Protein AF-C2KHV4-F1 (afdb_monomer_lite)

InterPro domains:
  IPR000600 ROK family [PF00480] (50-197)
  IPR043129 ATPase, nucleotide binding domain [SSF53067] (50-197)
  IPR051804 Carbohydrate Metabolism Regulated Kinase/Isomerase [PTHR42742] (58-195)

Foldseek 3Di:
DVVLVVQLVVQLVVLCVVDDDPCNVPCSNVVSVVVSVVCCVPPVLVVVVVVCVPPQDADVHHDPLFFDFDDQDPPQPAQFDDPPQTRGTNCRCQPQVNLCVRVVHGLVPDDLPDCSLLNNLLSLLRSVLVCCVVVVDLADEDADDNVVPPSNLVSNLVNNCVVCVPVDDHPDSPRHYYYDPVHPCPVVVVVVVVVVVVD

Radius of gyration: 21.13 Å; chains: 1; bounding box: 44×47×57 Å

Structure (mmCIF, N/CA/C/O backbone):
data_AF-C2KHV4-F1
#
_entry.id   AF-C2KHV4-F1
#
loop_
_atom_site.group_PDB
_atom_site.id
_atom_site.type_symbol
_atom_site.label_atom_id
_atom_site.label_alt_id
_atom_site.label_comp_id
_atom_site.label_asym_id
_atom_site.label_entity_id
_atom_site.label_seq_id
_atom_site.pdbx_PDB_ins_code
_atom_site.Cartn_x
_atom_site.Cartn_y
_atom_site.Cartn_z
_atom_site.occupancy
_atom_site.B_iso_or_equiv
_atom_site.auth_seq_id
_atom_site.auth_comp_id
_atom_site.auth_asym_id
_atom_site.auth_atom_id
_atom_site.pdbx_PDB_model_num
ATOM 1 N N . MET A 1 1 ? 18.459 -3.919 -12.093 1.00 58.72 1 MET A N 1
ATOM 2 C CA . MET A 1 1 ? 18.897 -2.548 -12.447 1.00 58.72 1 MET A CA 1
ATOM 3 C C . MET A 1 1 ? 19.901 -2.490 -13.599 1.00 58.72 1 MET A C 1
ATOM 5 O O . MET A 1 1 ? 19.608 -1.788 -14.554 1.00 58.72 1 MET A O 1
ATOM 9 N N . ILE A 1 2 ? 21.020 -3.234 -13.582 1.00 74.06 2 ILE A N 1
ATOM 10 C CA . ILE A 1 2 ? 22.051 -3.154 -14.649 1.00 74.06 2 ILE A CA 1
ATOM 11 C C . ILE A 1 2 ? 21.480 -3.426 -16.056 1.00 74.06 2 ILE A C 1
ATOM 13 O O . ILE A 1 2 ? 21.786 -2.692 -16.988 1.00 74.06 2 ILE A O 1
ATOM 17 N N . GLY A 1 3 ? 20.595 -4.419 -16.206 1.00 77.25 3 GLY A N 1
ATOM 18 C CA . GLY A 1 3 ? 19.972 -4.730 -17.502 1.00 77.25 3 GLY A CA 1
ATOM 19 C C . GLY A 1 3 ? 19.077 -3.614 -18.054 1.00 77.25 3 GLY A C 1
ATOM 20 O O . GLY A 1 3 ? 19.149 -3.304 -19.236 1.00 77.25 3 GLY A O 1
ATOM 21 N N . VAL A 1 4 ? 18.286 -2.959 -17.198 1.00 82.00 4 VAL A N 1
ATOM 22 C CA . VAL A 1 4 ? 17.397 -1.851 -17.601 1.00 82.00 4 VAL A CA 1
ATOM 23 C C . VAL A 1 4 ? 18.212 -0.617 -17.983 1.00 82.00 4 VAL A C 1
ATOM 25 O O . VAL A 1 4 ? 17.970 -0.022 -19.029 1.00 82.00 4 VAL A O 1
ATOM 28 N N . ALA A 1 5 ? 19.236 -0.285 -17.190 1.00 83.19 5 ALA A N 1
ATOM 29 C CA . ALA A 1 5 ? 20.157 0.805 -17.506 1.00 83.19 5 ALA A CA 1
ATOM 30 C C . ALA A 1 5 ? 20.913 0.552 -18.823 1.00 83.19 5 ALA A C 1
ATOM 32 O O . ALA A 1 5 ? 21.104 1.475 -19.611 1.00 83.19 5 ALA A O 1
ATOM 33 N N . PHE A 1 6 ? 21.293 -0.701 -19.100 1.00 87.69 6 PHE A N 1
ATOM 34 C CA . PHE A 1 6 ? 21.898 -1.078 -20.376 1.00 87.69 6 PHE A CA 1
ATOM 35 C C . PHE A 1 6 ? 20.924 -0.893 -21.547 1.00 87.69 6 PHE A C 1
ATOM 37 O O . PHE A 1 6 ? 21.321 -0.346 -22.573 1.00 87.69 6 PHE A O 1
ATOM 44 N N . ILE A 1 7 ? 19.658 -1.298 -21.409 1.00 88.06 7 ILE A N 1
ATOM 45 C CA . ILE A 1 7 ? 18.634 -1.106 -22.451 1.00 88.06 7 ILE A CA 1
ATOM 46 C C . ILE A 1 7 ? 18.430 0.384 -22.739 1.00 88.06 7 ILE A C 1
ATOM 48 O O . ILE A 1 7 ? 18.531 0.784 -23.899 1.00 88.06 7 ILE A O 1
ATOM 52 N N . LEU A 1 8 ? 18.236 1.200 -21.696 1.00 90.19 8 LEU A N 1
ATOM 53 C CA . LEU A 1 8 ? 18.068 2.649 -21.828 1.00 90.19 8 LEU A CA 1
ATOM 54 C C . LEU A 1 8 ? 19.260 3.285 -22.548 1.00 90.19 8 LEU A C 1
ATOM 56 O O . LEU A 1 8 ? 19.083 3.954 -23.561 1.00 90.19 8 LEU A O 1
ATOM 60 N N . ALA A 1 9 ? 20.480 2.994 -22.089 1.00 89.12 9 ALA A N 1
ATOM 61 C CA . ALA A 1 9 ? 21.695 3.560 -22.665 1.00 89.12 9 ALA A CA 1
ATOM 62 C C . ALA A 1 9 ? 21.908 3.155 -24.134 1.00 89.12 9 ALA A C 1
ATOM 64 O O . ALA A 1 9 ? 22.473 3.922 -24.915 1.00 89.12 9 ALA A O 1
ATOM 65 N N . ASN A 1 10 ? 21.487 1.951 -24.535 1.00 90.75 10 ASN A N 1
ATOM 66 C CA . ASN A 1 10 ? 21.572 1.525 -25.933 1.00 90.75 10 ASN A CA 1
ATOM 67 C C . ASN A 1 10 ? 20.485 2.169 -26.801 1.00 90.75 10 ASN A C 1
ATOM 69 O O . ASN A 1 10 ? 20.780 2.541 -27.937 1.00 90.75 10 ASN A O 1
ATOM 73 N N . LEU A 1 11 ? 19.267 2.335 -26.279 1.00 90.50 11 LEU A N 1
ATOM 74 C CA . LEU A 1 11 ? 18.190 3.034 -26.981 1.00 90.50 11 LEU A CA 1
ATOM 75 C C . LEU A 1 11 ? 18.519 4.514 -27.179 1.00 90.50 11 LEU A C 1
ATOM 77 O O . LEU A 1 11 ? 18.429 4.996 -28.304 1.00 90.50 11 LEU A O 1
ATOM 81 N N . GLU A 1 12 ? 19.003 5.205 -26.146 1.00 89.94 12 GLU A N 1
ATOM 82 C CA . GLU A 1 12 ? 19.439 6.601 -26.266 1.00 89.94 12 GLU A CA 1
ATOM 83 C C . GLU A 1 12 ? 20.548 6.744 -27.313 1.00 89.94 12 GLU A C 1
ATOM 85 O O . GLU A 1 12 ? 20.443 7.566 -28.222 1.00 89.94 12 GLU A O 1
ATOM 90 N N . LYS A 1 13 ? 21.579 5.887 -27.266 1.00 90.25 13 LYS A N 1
ATOM 91 C CA . LYS A 1 13 ? 22.642 5.871 -28.289 1.00 90.25 13 LYS A CA 1
ATOM 92 C C . LYS A 1 13 ? 22.102 5.608 -29.692 1.00 90.25 13 LYS A C 1
ATOM 94 O O . LYS A 1 13 ? 22.610 6.176 -30.659 1.00 90.25 13 LYS A O 1
ATOM 99 N N . PHE A 1 14 ? 21.112 4.729 -29.820 1.00 92.44 14 PHE A N 1
ATOM 100 C CA . PHE A 1 14 ? 20.468 4.448 -31.095 1.00 92.44 14 PHE A CA 1
ATOM 101 C C . PHE A 1 14 ? 19.729 5.683 -31.618 1.00 92.44 14 PHE A C 1
ATOM 103 O O . PHE A 1 14 ? 19.959 6.074 -32.763 1.00 92.44 14 PHE A O 1
ATOM 110 N N . PHE A 1 15 ? 18.903 6.330 -30.797 1.00 90.75 15 PHE A N 1
ATOM 111 C CA . PHE A 1 15 ? 18.128 7.497 -31.215 1.00 90.75 15 PHE A CA 1
ATOM 112 C C . PHE A 1 15 ? 19.010 8.713 -31.497 1.00 90.75 15 PHE A C 1
ATOM 114 O O . PHE A 1 15 ? 18.858 9.295 -32.566 1.00 90.75 15 PHE A O 1
ATOM 121 N N . HIS A 1 16 ? 20.027 8.991 -30.677 1.00 88.94 16 HIS A N 1
ATOM 122 C CA . HIS A 1 16 ? 21.012 10.048 -30.952 1.00 88.94 16 HIS A CA 1
ATOM 123 C C . HIS A 1 16 ? 21.776 9.849 -32.270 1.00 88.94 16 HIS A C 1
ATOM 125 O O . HIS A 1 16 ? 22.245 10.804 -32.886 1.00 88.94 16 HIS A O 1
ATOM 131 N N . LYS A 1 17 ? 21.923 8.602 -32.736 1.00 90.56 17 LYS A N 1
ATOM 132 C CA . LYS A 1 17 ? 22.567 8.310 -34.025 1.00 90.56 17 LYS A CA 1
ATOM 133 C C . LYS A 1 17 ? 21.633 8.530 -35.225 1.00 90.56 17 LYS A C 1
ATOM 135 O O . LYS A 1 17 ? 22.124 8.790 -36.325 1.00 90.56 17 LYS A O 1
ATOM 140 N N . HIS A 1 18 ? 20.319 8.398 -35.037 1.00 89.81 18 HIS A N 1
ATOM 141 C CA . HIS A 1 18 ? 19.327 8.412 -36.122 1.00 89.81 18 HIS A CA 1
ATOM 142 C C . HIS A 1 18 ? 18.497 9.700 -36.183 1.00 89.81 18 HIS A C 1
ATOM 144 O O . HIS A 1 18 ? 18.056 10.085 -37.266 1.00 89.81 18 HIS A O 1
ATOM 150 N N . LEU A 1 19 ? 18.313 10.384 -35.057 1.00 88.44 19 LEU A N 1
ATOM 151 C CA . LEU A 1 19 ? 17.670 11.688 -34.963 1.00 88.44 19 LEU A CA 1
ATOM 152 C C . LEU A 1 19 ? 18.745 12.782 -34.985 1.00 88.44 19 LEU A C 1
ATOM 154 O O . LEU A 1 19 ? 19.865 12.580 -34.524 1.00 88.44 19 LEU A O 1
ATOM 158 N N . LYS A 1 20 ? 18.437 13.940 -35.579 1.00 89.62 20 LYS A N 1
ATOM 159 C CA . LYS A 1 20 ? 19.385 15.059 -35.707 1.00 89.62 20 LYS A CA 1
ATOM 160 C C . LYS A 1 20 ? 18.721 16.390 -35.385 1.00 89.62 20 LYS A C 1
ATOM 162 O O . LYS A 1 20 ? 17.536 16.588 -35.652 1.00 89.62 20 LYS A O 1
ATOM 167 N N . GLY A 1 21 ? 19.520 17.329 -34.882 1.00 84.31 21 GLY A N 1
ATOM 168 C CA . GLY A 1 21 ? 19.074 18.692 -34.597 1.00 84.31 21 GLY A CA 1
ATOM 169 C C . GLY A 1 21 ? 18.018 18.736 -33.493 1.00 84.31 21 GLY A C 1
ATOM 170 O O . GLY A 1 21 ? 18.082 17.968 -32.539 1.00 84.31 21 GLY A O 1
ATOM 171 N N . ALA A 1 22 ? 17.034 19.625 -33.624 1.00 78.50 22 ALA A N 1
ATOM 172 C CA . ALA A 1 22 ? 16.009 19.831 -32.597 1.00 78.50 22 ALA A CA 1
ATOM 173 C C . ALA A 1 22 ? 15.162 18.575 -32.306 1.00 78.50 22 ALA A C 1
ATOM 175 O O . ALA A 1 22 ? 14.732 18.377 -31.175 1.00 78.50 22 ALA A O 1
ATOM 176 N N . ILE A 1 23 ? 14.966 17.699 -33.298 1.00 83.31 23 ILE A N 1
ATOM 177 C CA . ILE A 1 23 ? 14.178 16.467 -33.138 1.00 83.31 23 ILE A CA 1
ATOM 178 C C . ILE A 1 23 ? 14.865 15.490 -32.174 1.00 83.31 23 ILE A C 1
ATOM 180 O O . ILE A 1 23 ? 14.189 14.836 -31.387 1.00 83.31 23 ILE A O 1
ATOM 184 N N . ASP A 1 24 ? 16.196 15.413 -32.195 1.00 83.19 24 ASP A N 1
ATOM 185 C CA . ASP A 1 24 ? 16.954 14.534 -31.300 1.00 83.19 24 ASP A CA 1
ATOM 186 C C . ASP A 1 24 ? 16.762 14.936 -29.830 1.00 83.19 24 ASP A C 1
ATOM 188 O O . ASP A 1 24 ? 16.310 14.145 -29.007 1.00 83.19 24 ASP A O 1
ATOM 192 N N . PHE A 1 25 ? 16.989 16.213 -29.520 1.00 82.00 25 PHE A N 1
ATOM 193 C CA . PHE A 1 25 ? 16.876 16.724 -28.153 1.00 82.00 25 PHE A CA 1
ATOM 194 C C . PHE A 1 25 ? 15.469 16.594 -27.560 1.00 82.00 25 PHE A C 1
ATOM 196 O O . PHE A 1 25 ? 15.333 16.405 -26.354 1.00 82.00 25 PHE A O 1
ATOM 203 N N . THR A 1 26 ? 14.425 16.694 -28.385 1.00 82.75 26 THR A N 1
ATOM 204 C CA . THR A 1 26 ? 13.039 16.623 -27.907 1.00 82.75 26 THR A CA 1
ATOM 205 C C . THR A 1 26 ? 12.526 15.189 -27.800 1.00 82.75 26 THR A C 1
ATOM 207 O O . THR A 1 26 ? 11.861 14.852 -26.823 1.00 82.75 26 THR A O 1
ATOM 210 N N . PHE A 1 27 ? 12.813 14.333 -28.783 1.00 87.56 27 PHE A N 1
ATOM 211 C CA . PHE A 1 27 ? 12.167 13.022 -28.878 1.00 87.56 27 PHE A CA 1
ATOM 212 C C . PHE A 1 27 ? 13.020 11.873 -28.339 1.00 87.56 27 PHE A C 1
ATOM 214 O O . PHE A 1 27 ? 12.446 10.888 -27.875 1.00 87.56 27 PHE A O 1
ATOM 221 N N . THR A 1 28 ? 14.352 11.980 -28.336 1.00 86.25 28 THR A N 1
ATOM 222 C CA . THR A 1 28 ? 15.228 10.884 -27.889 1.00 86.25 28 THR A CA 1
ATOM 223 C C . THR A 1 28 ? 15.000 10.485 -26.431 1.00 86.25 28 THR A C 1
ATOM 225 O O . THR A 1 28 ? 14.780 9.292 -26.201 1.00 86.25 28 THR A O 1
ATOM 228 N N . PRO A 1 29 ? 14.956 11.406 -25.448 1.00 85.38 29 PRO A N 1
ATOM 229 C CA . PRO A 1 29 ? 14.698 11.026 -24.058 1.00 85.38 29 PRO A CA 1
ATOM 230 C C . PRO A 1 29 ? 13.310 10.398 -23.886 1.00 85.38 29 PRO A C 1
ATOM 232 O O . PRO A 1 29 ? 13.163 9.358 -23.247 1.00 85.38 29 PRO A O 1
ATOM 235 N N . MET A 1 30 ? 12.295 10.981 -24.531 1.00 90.12 30 MET A N 1
ATOM 236 C CA . MET A 1 30 ? 10.915 10.501 -24.452 1.00 90.12 30 MET A CA 1
ATOM 237 C C . MET A 1 30 ? 10.769 9.086 -25.032 1.00 90.12 30 MET A C 1
ATOM 239 O O . MET A 1 30 ? 10.264 8.192 -24.355 1.00 90.12 30 MET A O 1
ATOM 243 N N . LEU A 1 31 ? 11.243 8.855 -26.261 1.00 88.88 31 LEU A N 1
ATOM 244 C CA . LEU A 1 31 ? 11.165 7.547 -26.918 1.00 88.88 31 LEU A CA 1
ATOM 245 C C . LEU A 1 31 ? 11.993 6.492 -26.181 1.00 88.88 31 LEU A C 1
ATOM 247 O O . LEU A 1 31 ? 11.537 5.359 -26.031 1.00 88.88 31 LEU A O 1
ATOM 251 N N . SER A 1 32 ? 13.177 6.864 -25.689 1.00 86.62 32 SER A N 1
ATOM 252 C CA . SER A 1 32 ? 14.050 5.948 -24.951 1.00 86.62 32 SER A CA 1
ATOM 253 C C . SER A 1 32 ? 13.412 5.505 -23.640 1.00 86.62 32 SER A C 1
ATOM 255 O O . SER A 1 32 ? 13.412 4.309 -23.354 1.00 86.62 32 SER A O 1
ATOM 257 N N . ILE A 1 33 ? 12.807 6.420 -22.877 1.00 86.69 33 ILE A N 1
ATOM 258 C CA . ILE A 1 33 ? 12.113 6.085 -21.626 1.00 86.69 33 ILE A CA 1
ATOM 259 C C . ILE A 1 33 ? 10.893 5.203 -21.903 1.00 86.69 33 ILE A C 1
ATOM 261 O O . ILE A 1 33 ? 10.754 4.153 -21.276 1.00 86.69 33 ILE A O 1
ATOM 265 N N . ILE A 1 34 ? 10.048 5.578 -22.870 1.00 88.12 34 ILE A N 1
ATOM 266 C CA . ILE A 1 34 ? 8.837 4.818 -23.212 1.00 88.12 34 ILE A CA 1
ATOM 267 C C . ILE A 1 34 ? 9.204 3.390 -23.636 1.00 88.12 34 ILE A C 1
ATOM 269 O O . ILE A 1 34 ? 8.697 2.422 -23.068 1.00 88.12 34 ILE A O 1
ATOM 273 N N . LEU A 1 35 ? 10.125 3.237 -24.592 1.00 88.62 35 LEU A N 1
ATOM 274 C CA . LEU A 1 35 ? 10.523 1.923 -25.102 1.00 88.62 35 LEU A CA 1
ATOM 275 C C . LEU A 1 35 ? 11.267 1.094 -24.055 1.00 88.62 35 LEU A C 1
ATOM 277 O O . LEU A 1 35 ? 11.029 -0.109 -23.956 1.00 88.62 35 LEU A O 1
ATOM 281 N N . THR A 1 36 ? 12.117 1.718 -23.234 1.00 87.31 36 THR A N 1
ATOM 282 C CA . THR A 1 36 ? 12.758 1.025 -22.106 1.00 87.31 36 THR A CA 1
ATOM 283 C C . THR A 1 36 ? 11.712 0.521 -21.124 1.00 87.31 36 THR A C 1
ATOM 285 O O . THR A 1 36 ? 11.824 -0.616 -20.670 1.00 87.31 36 THR A O 1
ATOM 288 N N . GLY A 1 37 ? 10.687 1.324 -20.826 1.00 79.62 37 GLY A N 1
ATOM 289 C CA . GLY A 1 37 ? 9.552 0.923 -19.999 1.00 79.62 37 GLY A CA 1
ATOM 290 C C . GLY A 1 37 ? 8.872 -0.323 -20.560 1.00 79.62 37 GLY A C 1
ATOM 291 O O . GLY A 1 37 ? 8.831 -1.350 -19.885 1.00 79.62 37 GLY A O 1
ATOM 292 N N . PHE A 1 38 ? 8.442 -0.287 -21.825 1.00 86.25 38 PHE A N 1
ATOM 293 C CA . PHE A 1 38 ? 7.804 -1.436 -22.482 1.00 86.25 38 PHE A CA 1
ATOM 294 C C . PHE A 1 38 ? 8.681 -2.695 -22.478 1.00 86.25 38 PHE A C 1
ATOM 296 O O . PHE A 1 38 ? 8.214 -3.764 -22.089 1.00 86.25 38 PHE A O 1
ATOM 303 N N . ILE A 1 39 ? 9.958 -2.587 -22.859 1.00 85.44 39 ILE A N 1
ATOM 304 C CA . ILE A 1 39 ? 10.883 -3.733 -22.872 1.00 85.44 39 ILE A CA 1
ATOM 305 C C . ILE A 1 39 ? 11.099 -4.266 -21.452 1.00 85.44 39 ILE A C 1
ATOM 307 O O . ILE A 1 39 ? 11.174 -5.478 -21.236 1.00 85.44 39 ILE A O 1
ATOM 311 N N . THR A 1 40 ? 11.176 -3.374 -20.467 1.00 78.75 40 THR A N 1
ATOM 312 C CA . THR A 1 40 ? 11.356 -3.758 -19.068 1.00 78.75 40 THR A CA 1
ATOM 313 C C . THR A 1 40 ? 10.148 -4.532 -18.559 1.00 78.75 40 THR A C 1
ATOM 315 O O . THR A 1 40 ? 10.330 -5.586 -17.958 1.00 78.75 40 THR A O 1
ATOM 318 N N . PHE A 1 41 ? 8.929 -4.084 -18.857 1.00 78.25 41 PHE A N 1
ATOM 319 C CA . PHE A 1 41 ? 7.712 -4.778 -18.437 1.00 78.25 41 PHE A CA 1
ATOM 320 C C . PHE A 1 41 ? 7.471 -6.094 -19.184 1.00 78.25 41 PHE A C 1
ATOM 322 O O . PHE A 1 41 ? 7.088 -7.078 -18.557 1.00 78.25 41 PHE A O 1
ATOM 329 N N . ILE A 1 42 ? 7.715 -6.142 -20.496 1.00 80.75 42 ILE A N 1
ATOM 330 C CA . ILE A 1 42 ? 7.411 -7.323 -21.322 1.00 80.75 42 ILE A CA 1
ATOM 331 C C . ILE A 1 42 ? 8.492 -8.401 -21.198 1.00 80.75 42 ILE A C 1
ATOM 333 O O . ILE A 1 42 ? 8.181 -9.588 -21.228 1.00 80.75 42 ILE A O 1
ATOM 337 N N . VAL A 1 43 ? 9.763 -8.010 -21.078 1.00 81.31 43 VAL A N 1
ATOM 338 C CA . VAL A 1 43 ? 10.894 -8.947 -21.169 1.00 81.31 43 VAL A CA 1
ATOM 339 C C . VAL A 1 43 ? 11.626 -9.064 -19.841 1.00 81.31 43 VAL A C 1
ATOM 341 O O . VAL A 1 43 ? 11.763 -10.160 -19.302 1.00 81.31 43 VAL A O 1
ATOM 344 N N . VAL A 1 44 ? 12.098 -7.946 -19.288 1.00 78.12 44 VAL A N 1
ATOM 345 C CA . VAL A 1 44 ? 12.966 -7.983 -18.099 1.00 78.12 44 VAL A CA 1
ATOM 346 C C . VAL A 1 44 ? 12.193 -8.443 -16.863 1.00 78.12 44 VAL A C 1
ATOM 348 O O . VAL A 1 44 ? 12.702 -9.266 -16.107 1.00 78.12 44 VAL A O 1
ATOM 351 N N . GLY A 1 45 ? 10.964 -7.962 -16.678 1.00 71.31 45 GLY A N 1
ATOM 352 C CA . GLY A 1 45 ? 10.087 -8.318 -15.563 1.00 71.31 45 GLY A CA 1
ATOM 353 C C . GLY A 1 45 ? 9.833 -9.827 -15.473 1.00 71.31 45 GLY A C 1
ATOM 354 O O . GLY A 1 45 ? 10.194 -10.427 -14.459 1.00 71.31 45 GLY A O 1
ATOM 355 N N . PRO A 1 46 ? 9.298 -10.477 -16.525 1.00 73.50 46 PRO A N 1
ATOM 356 C CA . PRO A 1 46 ? 9.083 -11.924 -16.530 1.00 73.50 46 PRO A CA 1
ATOM 357 C C . PRO A 1 46 ? 10.364 -12.738 -16.317 1.00 73.50 46 PRO A C 1
ATOM 359 O O . PRO A 1 46 ? 10.349 -13.719 -15.576 1.00 73.50 46 PRO A O 1
ATOM 362 N N . VAL A 1 47 ? 11.494 -12.314 -16.896 1.00 75.31 47 VAL A N 1
ATOM 363 C CA . VAL A 1 47 ? 12.787 -12.988 -16.690 1.00 75.31 47 VAL A CA 1
ATOM 364 C C . VAL A 1 47 ? 13.239 -12.879 -15.234 1.00 75.31 47 VAL A C 1
ATOM 366 O O . VAL A 1 47 ? 13.593 -13.887 -14.627 1.00 75.31 47 VAL A O 1
ATOM 369 N N . LEU A 1 48 ? 13.187 -11.684 -14.638 1.00 68.75 48 LEU A N 1
ATOM 370 C CA . LEU A 1 48 ? 13.537 -11.490 -13.228 1.00 68.75 48 LEU A CA 1
ATOM 371 C C . LEU A 1 48 ? 12.605 -12.263 -12.292 1.00 68.75 48 LEU A C 1
ATOM 373 O O . LEU A 1 48 ? 13.069 -12.772 -11.276 1.00 68.75 48 LEU A O 1
ATOM 377 N N . ARG A 1 49 ? 11.325 -12.406 -12.652 1.00 64.75 49 ARG A N 1
ATOM 378 C CA . ARG A 1 49 ? 10.350 -13.215 -11.914 1.00 64.75 49 ARG A CA 1
ATOM 379 C C . ARG A 1 49 ? 10.704 -14.703 -11.914 1.00 64.75 49 ARG A C 1
ATOM 381 O O . ARG A 1 49 ? 10.625 -15.347 -10.873 1.00 64.75 49 ARG A O 1
ATOM 388 N N . ILE A 1 50 ? 11.114 -15.252 -13.058 1.00 67.25 50 ILE A N 1
ATOM 389 C CA . ILE A 1 50 ? 11.577 -16.647 -13.138 1.00 67.25 50 ILE A CA 1
ATOM 390 C C . ILE A 1 50 ? 12.839 -16.830 -12.284 1.00 67.25 50 ILE A C 1
ATOM 392 O O . ILE A 1 50 ? 12.965 -17.810 -11.554 1.00 67.25 50 ILE A O 1
ATOM 396 N N . VAL A 1 51 ? 13.760 -15.866 -12.345 1.00 65.50 51 VAL A N 1
ATOM 397 C CA . VAL A 1 51 ? 15.045 -15.926 -11.634 1.00 65.50 51 VAL A CA 1
ATOM 398 C C . VAL A 1 51 ? 14.891 -15.731 -10.121 1.00 65.50 51 VAL A C 1
ATOM 400 O O . VAL A 1 51 ? 15.664 -16.307 -9.354 1.00 65.50 51 VAL A O 1
ATOM 403 N N . SER A 1 52 ? 13.908 -14.947 -9.666 1.00 62.81 52 SER A N 1
ATOM 404 C CA . SER A 1 52 ? 13.705 -14.695 -8.236 1.00 62.81 52 SER A CA 1
ATOM 405 C C . SER A 1 52 ? 13.159 -15.914 -7.491 1.00 62.81 52 SER A C 1
ATOM 407 O O . SER A 1 52 ? 13.419 -16.039 -6.297 1.00 62.81 52 SER A O 1
ATOM 409 N N . GLY A 1 53 ? 12.466 -16.837 -8.172 1.00 64.50 53 GLY A N 1
ATOM 410 C CA . GLY A 1 53 ? 12.114 -18.161 -7.644 1.00 64.50 53 GLY A CA 1
ATOM 411 C C . GLY A 1 53 ? 11.370 -18.148 -6.303 1.00 64.50 53 GLY A C 1
ATOM 412 O O . GLY A 1 53 ? 11.541 -19.069 -5.510 1.00 64.50 53 GLY A O 1
ATOM 413 N N . GLY A 1 54 ? 10.610 -17.087 -6.012 1.00 62.91 54 GLY A N 1
ATOM 414 C CA . GLY A 1 54 ? 9.894 -16.926 -4.740 1.00 62.91 54 GLY A CA 1
ATOM 415 C C . GLY A 1 54 ? 10.775 -16.577 -3.532 1.00 62.91 54 GLY A C 1
ATOM 416 O O . GLY A 1 54 ? 10.325 -16.698 -2.396 1.00 62.91 54 GLY A O 1
ATOM 417 N N . LYS A 1 55 ? 12.029 -16.155 -3.741 1.00 67.56 55 LYS A N 1
ATOM 418 C CA . LYS A 1 55 ? 12.904 -15.684 -2.658 1.00 67.56 55 LYS A CA 1
ATOM 419 C C . LYS A 1 55 ? 12.419 -14.344 -2.106 1.00 67.56 55 LYS A C 1
ATOM 421 O O . LYS A 1 55 ? 11.898 -13.511 -2.847 1.00 67.56 55 LYS A O 1
ATOM 426 N N . LEU A 1 56 ? 12.651 -14.128 -0.811 1.00 66.75 56 LEU A N 1
ATOM 427 C CA . LEU A 1 56 ? 12.397 -12.845 -0.157 1.00 66.75 56 LEU A CA 1
ATOM 428 C C . LEU A 1 56 ? 13.137 -11.723 -0.895 1.00 66.75 56 LEU A C 1
ATOM 430 O O . LEU A 1 56 ? 14.329 -11.838 -1.193 1.00 66.75 56 LEU A O 1
ATOM 434 N N . VAL A 1 57 ? 12.420 -10.640 -1.193 1.00 67.31 57 VAL A N 1
ATOM 435 C CA . VAL A 1 57 ? 12.994 -9.463 -1.845 1.00 67.31 57 VAL A CA 1
ATOM 436 C C . VAL A 1 57 ? 13.788 -8.685 -0.801 1.00 67.31 57 VAL A C 1
ATOM 438 O O . VAL A 1 57 ? 13.218 -8.002 0.045 1.00 67.31 57 VAL A O 1
ATOM 441 N N . ALA A 1 58 ? 15.112 -8.796 -0.864 1.00 63.09 58 ALA A N 1
ATOM 442 C CA . ALA A 1 58 ? 16.035 -8.018 -0.050 1.00 63.09 58 ALA A CA 1
ATOM 443 C C . ALA A 1 58 ? 17.038 -7.312 -0.968 1.00 63.09 58 ALA A C 1
ATOM 445 O O . ALA A 1 58 ? 17.692 -7.943 -1.800 1.00 63.09 58 ALA A O 1
ATOM 446 N N . GLY A 1 59 ? 17.101 -5.987 -0.845 1.00 70.81 59 GLY A N 1
ATOM 447 C CA . GLY A 1 59 ? 18.081 -5.149 -1.529 1.00 70.81 59 GLY A CA 1
ATOM 448 C C . GLY A 1 59 ? 19.236 -4.820 -0.589 1.00 70.81 59 GLY A C 1
ATOM 449 O O . GLY A 1 59 ? 19.899 -5.710 -0.069 1.00 70.81 59 GLY A O 1
ATOM 450 N N . TYR A 1 60 ? 19.452 -3.527 -0.348 1.00 66.94 60 TYR A N 1
ATOM 451 C CA . TYR A 1 60 ? 20.408 -3.047 0.658 1.00 66.94 60 TYR A CA 1
ATOM 452 C C . TYR A 1 60 ? 19.969 -3.363 2.103 1.00 66.94 60 TYR A C 1
ATOM 454 O O . TYR A 1 60 ? 20.806 -3.521 2.985 1.00 66.94 60 TYR A O 1
ATOM 462 N N . GLY A 1 61 ? 18.662 -3.490 2.335 1.00 69.62 61 GLY A N 1
ATOM 463 C CA . GLY A 1 61 ? 18.060 -3.861 3.614 1.00 69.62 61 GLY A CA 1
ATOM 464 C C . GLY A 1 61 ? 16.696 -4.518 3.413 1.00 69.62 61 GLY A C 1
ATOM 465 O O . GLY A 1 61 ? 16.307 -4.813 2.274 1.00 69.62 61 GLY A O 1
ATOM 466 N N . HIS A 1 62 ? 15.977 -4.745 4.515 1.00 75.88 62 HIS A N 1
ATOM 467 C CA . HIS A 1 62 ? 14.582 -5.176 4.452 1.00 75.88 62 HIS A CA 1
ATOM 468 C C . HIS A 1 62 ? 13.674 -4.015 4.007 1.00 75.88 62 HIS A C 1
ATOM 470 O O . HIS A 1 62 ? 13.975 -2.857 4.302 1.00 75.88 62 HIS A O 1
ATOM 476 N N . PRO A 1 63 ? 12.583 -4.294 3.274 1.00 82.44 63 PRO A N 1
ATOM 477 C CA . PRO A 1 63 ? 11.616 -3.266 2.904 1.00 82.44 63 PRO A CA 1
ATOM 478 C C . PRO A 1 63 ? 10.866 -2.709 4.122 1.00 82.44 63 PRO A C 1
ATOM 480 O O . PRO A 1 63 ? 10.325 -3.478 4.911 1.00 82.44 63 PRO A O 1
ATOM 483 N N . GLU A 1 64 ? 10.757 -1.382 4.212 1.00 87.31 64 GLU A N 1
ATOM 484 C CA . GLU A 1 64 ? 9.904 -0.674 5.180 1.00 87.31 64 GLU A CA 1
ATOM 485 C C . GLU A 1 64 ? 8.594 -0.254 4.516 1.00 87.31 64 GLU A C 1
ATOM 487 O O . GLU A 1 64 ? 8.385 0.901 4.144 1.00 87.31 64 GLU A O 1
ATOM 492 N N . ALA A 1 65 ? 7.720 -1.237 4.300 1.00 87.69 65 ALA A N 1
ATOM 493 C CA . ALA A 1 65 ? 6.476 -1.046 3.564 1.00 87.69 65 ALA A CA 1
ATOM 494 C C . ALA A 1 65 ? 5.555 -0.012 4.252 1.00 87.69 65 ALA A C 1
ATOM 496 O O . ALA A 1 65 ? 4.979 0.836 3.577 1.00 87.69 65 ALA A O 1
ATOM 497 N N . GLY A 1 66 ? 5.489 -0.003 5.587 1.00 90.56 66 GLY A N 1
ATOM 498 C CA . GLY A 1 66 ? 4.605 0.881 6.360 1.00 90.56 66 GLY A CA 1
ATOM 499 C C . GLY A 1 66 ? 4.914 2.381 6.271 1.00 90.56 66 GLY A C 1
ATOM 500 O O . GLY A 1 66 ? 4.077 3.195 6.651 1.00 90.56 66 GLY A O 1
ATOM 501 N N . HIS A 1 67 ? 6.076 2.776 5.748 1.00 95.38 67 HIS A N 1
ATOM 502 C CA . HIS A 1 67 ? 6.484 4.182 5.668 1.00 95.38 67 HIS A CA 1
ATOM 503 C C . HIS A 1 67 ? 6.382 4.788 4.261 1.00 95.38 67 HIS A C 1
ATOM 505 O O . HIS A 1 67 ? 6.955 5.847 4.007 1.00 95.38 67 HIS A O 1
ATOM 511 N N . ILE A 1 68 ? 5.642 4.157 3.344 1.00 96.12 68 ILE A N 1
ATOM 512 C CA . ILE A 1 68 ? 5.294 4.789 2.064 1.00 96.12 68 ILE A CA 1
ATOM 513 C C . ILE A 1 68 ? 4.421 6.025 2.284 1.00 96.12 68 ILE A C 1
ATOM 515 O O . ILE A 1 68 ? 3.635 6.080 3.234 1.00 96.12 68 ILE A O 1
ATOM 519 N N . PHE A 1 69 ? 4.584 7.014 1.408 1.00 97.06 69 PHE A N 1
ATOM 520 C CA . PHE A 1 69 ? 3.874 8.281 1.511 1.00 97.06 69 PHE A CA 1
ATOM 521 C C . PHE A 1 69 ? 2.539 8.198 0.787 1.00 97.06 69 PHE A C 1
ATOM 523 O O . PHE A 1 69 ? 2.490 7.709 -0.337 1.00 97.06 69 PHE A O 1
ATOM 530 N N . LEU A 1 70 ? 1.481 8.705 1.414 1.00 94.75 70 LEU A N 1
ATOM 531 C CA . LEU A 1 70 ? 0.115 8.602 0.902 1.00 94.75 70 LEU A CA 1
ATOM 532 C C . LEU A 1 70 ? -0.517 9.981 0.722 1.00 94.75 70 LEU A C 1
ATOM 534 O O . LEU A 1 70 ? -0.100 10.968 1.328 1.00 94.75 70 LEU A O 1
ATOM 538 N N . GLN A 1 71 ? -1.577 10.045 -0.079 1.00 96.62 71 GLN A N 1
ATOM 539 C CA . GLN A 1 71 ? -2.495 11.174 -0.041 1.00 96.62 71 GLN A CA 1
ATOM 540 C C . GLN A 1 71 ? -3.408 11.044 1.175 1.00 96.62 71 GLN A C 1
ATOM 542 O O . GLN A 1 71 ? -4.041 10.008 1.390 1.00 96.62 71 GLN A O 1
ATOM 547 N N . LYS A 1 72 ? -3.502 12.110 1.967 1.00 96.62 72 LYS A N 1
ATOM 548 C CA . LYS A 1 72 ? -4.392 12.147 3.126 1.00 96.62 72 LYS A CA 1
ATOM 549 C C . LYS A 1 72 ? -5.854 12.175 2.677 1.00 96.62 72 LYS A C 1
ATOM 551 O O . LYS A 1 72 ? -6.204 12.888 1.735 1.00 96.62 72 LYS A O 1
ATOM 556 N N . HIS A 1 73 ? -6.716 11.421 3.356 1.00 97.94 73 HIS A N 1
ATOM 557 C CA . HIS A 1 73 ? -8.139 11.417 3.045 1.00 97.94 73 HIS A CA 1
ATOM 558 C C . HIS A 1 73 ? -8.727 12.818 3.313 1.00 97.94 73 HIS A C 1
ATOM 560 O O . HIS A 1 73 ? -8.479 13.373 4.384 1.00 97.94 73 HIS A O 1
ATOM 566 N N . PRO A 1 74 ? -9.551 13.398 2.417 1.00 96.25 74 PRO A N 1
ATOM 567 C CA . PRO A 1 74 ? -10.028 14.782 2.558 1.00 96.25 74 PRO A CA 1
ATOM 568 C C . PRO A 1 74 ? -10.813 15.078 3.845 1.00 96.25 74 PRO A C 1
ATOM 570 O O . PRO A 1 74 ? -10.882 16.222 4.290 1.00 96.25 74 PRO A O 1
ATOM 573 N N . LEU A 1 75 ? -11.435 14.051 4.431 1.00 95.94 75 LEU A N 1
ATOM 574 C CA . LEU A 1 75 ? -12.179 14.159 5.692 1.00 95.94 75 LEU A CA 1
ATOM 575 C C . LEU A 1 75 ? -11.319 13.922 6.942 1.00 95.94 75 LEU A C 1
ATOM 577 O O . LEU A 1 75 ? -11.794 14.162 8.050 1.00 95.94 75 LEU A O 1
ATOM 581 N N . ASP A 1 76 ? -10.086 13.440 6.788 1.00 97.06 76 ASP A N 1
ATOM 582 C CA . ASP A 1 76 ? -9.224 13.093 7.911 1.00 97.06 76 ASP A CA 1
ATOM 583 C C . ASP A 1 76 ? -8.377 14.296 8.344 1.00 97.06 76 ASP A C 1
ATOM 585 O O . ASP A 1 76 ? -7.628 14.883 7.562 1.00 97.06 76 ASP A O 1
ATOM 589 N N . LYS A 1 77 ? -8.495 14.665 9.620 1.00 95.81 77 LYS A N 1
ATOM 590 C CA . LYS A 1 77 ? -7.755 15.778 10.233 1.00 95.81 77 LYS A CA 1
ATOM 591 C C . LYS A 1 77 ? -6.660 15.312 11.192 1.00 95.81 77 LYS A C 1
ATOM 593 O O . LYS A 1 77 ? -5.982 16.156 11.762 1.00 95.81 77 LYS A O 1
ATOM 598 N N . TYR A 1 78 ? -6.491 14.005 11.373 1.00 97.81 78 TYR A N 1
ATOM 599 C CA . TYR A 1 78 ? -5.542 13.436 12.325 1.00 97.81 78 TYR A CA 1
ATOM 600 C C . TYR A 1 78 ? -4.088 13.762 11.965 1.00 97.81 78 TYR A C 1
ATOM 602 O O . TYR A 1 78 ? -3.728 13.707 10.795 1.00 97.81 78 TYR A O 1
ATOM 610 N N . GLU A 1 79 ? -3.258 14.106 12.948 1.00 97.00 79 GLU A N 1
ATOM 611 C CA . GLU A 1 79 ? -1.869 14.558 12.730 1.00 97.00 79 GLU A CA 1
ATOM 612 C C . GLU A 1 79 ? -0.866 13.411 12.522 1.00 97.00 79 GLU A C 1
ATOM 614 O O . GLU A 1 79 ? 0.269 13.648 12.109 1.00 97.00 79 GLU A O 1
ATOM 619 N N . GLY A 1 80 ? -1.309 12.169 12.725 1.00 97.19 80 GLY A N 1
ATOM 620 C CA . GLY A 1 80 ? -0.536 10.964 12.465 1.00 97.19 80 GLY A CA 1
ATOM 621 C C . GLY A 1 80 ? 0.249 10.458 13.675 1.00 97.19 80 GLY A C 1
ATOM 622 O O . GLY A 1 80 ? 0.838 11.228 14.427 1.00 97.19 80 GLY A O 1
ATOM 623 N N . HIS A 1 81 ? 0.290 9.136 13.830 1.00 97.25 81 HIS A N 1
ATOM 624 C CA . HIS A 1 81 ? 0.946 8.462 14.954 1.00 97.25 81 HIS A CA 1
ATOM 625 C C . HIS A 1 81 ? 2.470 8.354 14.785 1.00 97.25 81 HIS A C 1
ATOM 627 O O . HIS A 1 81 ? 3.223 8.278 15.754 1.00 97.25 81 HIS A O 1
ATOM 633 N N . CYS A 1 82 ? 2.947 8.300 13.538 1.00 97.38 82 CYS A N 1
ATOM 634 C CA . CYS A 1 82 ? 4.336 7.966 13.245 1.00 97.38 82 CYS A CA 1
ATOM 635 C C . CYS A 1 82 ? 5.280 9.088 13.717 1.00 97.38 82 CYS A C 1
ATOM 637 O O . CYS A 1 82 ? 5.189 10.205 13.203 1.00 97.38 82 CYS A O 1
ATOM 639 N N . PRO A 1 83 ? 6.267 8.809 14.588 1.00 96.94 83 PRO A N 1
ATOM 640 C CA . PRO A 1 83 ? 7.158 9.844 15.117 1.00 96.94 83 PRO A CA 1
ATOM 641 C C . PRO A 1 83 ? 8.126 10.413 14.069 1.00 96.94 83 PRO A C 1
ATOM 643 O O . PRO A 1 83 ? 8.726 11.461 14.292 1.00 96.94 83 PRO A O 1
ATOM 646 N N . PHE A 1 84 ? 8.304 9.724 12.938 1.00 97.56 84 PHE A N 1
ATOM 647 C CA . PHE A 1 84 ? 9.221 10.135 11.873 1.00 97.56 84 PHE A CA 1
ATOM 648 C C . PHE A 1 84 ? 8.534 10.941 10.771 1.00 97.56 84 PHE A C 1
ATOM 650 O O . PHE A 1 84 ? 9.123 11.882 10.244 1.00 97.56 84 PHE A O 1
ATOM 657 N N . HIS A 1 85 ? 7.307 10.562 10.408 1.00 97.50 85 HIS A N 1
ATOM 658 C CA . HIS A 1 85 ? 6.640 11.074 9.207 1.00 97.50 85 HIS A CA 1
ATOM 659 C C . HIS A 1 85 ? 5.244 11.665 9.476 1.00 97.50 85 HIS A C 1
ATOM 661 O O . HIS A 1 85 ? 4.649 12.228 8.557 1.00 97.50 85 HIS A O 1
ATOM 667 N N . GLY A 1 86 ? 4.720 11.559 10.705 1.00 96.38 86 GLY A N 1
ATOM 668 C CA . GLY A 1 86 ? 3.391 12.053 11.070 1.00 96.38 86 GLY A CA 1
ATOM 669 C C . GLY A 1 86 ? 2.294 11.455 10.190 1.00 96.38 86 GLY A C 1
ATOM 670 O O . GLY A 1 86 ? 2.277 10.250 9.936 1.00 96.38 86 GLY A O 1
ATOM 671 N N . ASP A 1 87 ? 1.408 12.310 9.689 1.00 96.88 87 ASP A N 1
ATOM 672 C CA . ASP A 1 87 ? 0.295 11.987 8.792 1.00 96.88 87 ASP A CA 1
ATOM 673 C C . ASP A 1 87 ? 0.697 11.794 7.324 1.00 96.88 87 ASP A C 1
ATOM 675 O O . ASP A 1 87 ? -0.170 11.666 6.464 1.00 96.88 87 ASP A O 1
ATOM 679 N N . ASN A 1 88 ? 1.994 11.768 7.013 1.00 97.00 88 ASN A N 1
ATOM 680 C CA . ASN A 1 88 ? 2.459 11.611 5.637 1.00 97.00 88 ASN A CA 1
ATOM 681 C C . ASN A 1 88 ? 2.721 10.158 5.254 1.00 97.00 88 ASN A C 1
ATOM 683 O O . ASN A 1 88 ? 2.990 9.913 4.084 1.00 97.00 88 ASN A O 1
ATOM 687 N N . CYS A 1 89 ? 2.670 9.203 6.189 1.00 97.62 89 CYS A N 1
ATOM 688 C CA . CYS A 1 89 ? 2.939 7.796 5.896 1.00 97.62 89 CYS A CA 1
ATOM 689 C C . CYS A 1 89 ? 1.789 6.860 6.281 1.00 97.62 89 CYS A C 1
ATOM 691 O O . CYS A 1 89 ? 0.959 7.190 7.131 1.00 97.62 89 CYS A O 1
ATOM 693 N N . LEU A 1 90 ? 1.773 5.670 5.669 1.00 97.06 90 LEU A N 1
ATOM 694 C CA . LEU A 1 90 ? 0.755 4.647 5.919 1.00 97.06 90 LEU A CA 1
ATOM 695 C C . LEU A 1 90 ? 0.636 4.299 7.407 1.00 97.06 90 LEU A C 1
ATOM 697 O O . LEU A 1 90 ? -0.458 4.365 7.953 1.00 97.06 90 LEU A O 1
ATOM 701 N N . GLU A 1 91 ? 1.738 3.960 8.076 1.00 96.56 91 GLU A N 1
ATOM 702 C CA . GLU A 1 91 ? 1.727 3.605 9.501 1.00 96.56 91 GLU A CA 1
ATOM 703 C C . GLU A 1 91 ? 1.167 4.743 10.358 1.00 96.56 91 GLU A C 1
ATOM 705 O O . GLU A 1 91 ? 0.354 4.515 11.252 1.00 96.56 91 GLU A O 1
ATOM 710 N N . GLY A 1 92 ? 1.552 5.979 10.042 1.00 97.19 92 GLY A N 1
ATOM 711 C CA . GLY A 1 92 ? 1.076 7.153 10.755 1.00 97.19 92 GLY A CA 1
ATOM 712 C C . GLY A 1 92 ? -0.434 7.337 10.669 1.00 97.19 92 GLY A C 1
ATOM 713 O O . GLY A 1 92 ? -1.016 7.893 11.592 1.00 97.19 92 GLY A O 1
ATOM 714 N N . LEU A 1 93 ? -1.078 6.839 9.612 1.00 97.44 93 LEU A N 1
ATOM 715 C CA . LEU A 1 93 ? -2.508 7.012 9.372 1.00 97.44 93 LEU A CA 1
ATOM 716 C C . LEU A 1 93 ? -3.353 5.752 9.620 1.00 97.44 93 LEU A C 1
ATOM 718 O O . LEU A 1 93 ? -4.524 5.896 9.959 1.00 97.44 93 LEU A O 1
ATOM 722 N N . ALA A 1 94 ? -2.810 4.552 9.447 1.00 95.75 94 ALA A N 1
ATOM 723 C CA . ALA A 1 94 ? -3.576 3.299 9.385 1.00 95.75 94 ALA A CA 1
ATOM 724 C C . ALA A 1 94 ? -3.169 2.273 10.462 1.00 95.75 94 ALA A C 1
ATOM 726 O O . ALA A 1 94 ? -3.725 1.181 10.564 1.00 95.75 94 ALA A O 1
ATOM 727 N N . ALA A 1 95 ? -2.168 2.577 11.295 1.00 93.62 95 ALA A N 1
ATOM 728 C CA . ALA A 1 95 ? -1.825 1.683 12.395 1.00 93.62 95 ALA A CA 1
ATOM 729 C C . ALA A 1 95 ? -2.949 1.634 13.447 1.00 93.62 95 ALA A C 1
ATOM 731 O O . ALA A 1 95 ? -3.672 2.604 13.656 1.00 93.62 95 ALA A O 1
ATOM 732 N N . GLY A 1 96 ? -3.048 0.526 14.187 1.00 91.81 96 GLY A N 1
ATOM 733 C CA . GLY A 1 96 ? -3.994 0.403 15.306 1.00 91.81 96 GLY A CA 1
ATOM 734 C C . GLY A 1 96 ? -3.953 1.601 16.272 1.00 91.81 96 GLY A C 1
ATOM 735 O O . GLY A 1 96 ? -4.996 2.214 16.481 1.00 91.81 96 GLY A O 1
ATOM 736 N N . PRO A 1 97 ? -2.773 2.009 16.783 1.00 93.75 97 PRO A N 1
ATOM 737 C CA . PRO A 1 97 ? -2.644 3.213 17.606 1.00 93.75 97 PRO A CA 1
ATOM 738 C C . PRO A 1 97 ? -3.133 4.498 16.921 1.00 93.75 97 PRO A C 1
ATOM 740 O O . PRO A 1 97 ? -3.777 5.319 17.566 1.00 93.75 97 PRO A O 1
ATOM 743 N N . ALA A 1 98 ? -2.914 4.645 15.608 1.00 96.12 98 ALA A N 1
ATOM 744 C CA . ALA A 1 98 ? -3.417 5.784 14.839 1.00 96.12 98 ALA A CA 1
ATOM 745 C C . ALA A 1 98 ? -4.953 5.832 14.827 1.00 96.12 98 ALA A C 1
ATOM 747 O O . ALA A 1 98 ? -5.543 6.900 14.975 1.00 96.12 98 ALA A O 1
ATOM 748 N N . ILE A 1 99 ? -5.618 4.679 14.700 1.00 95.06 99 ILE A N 1
ATOM 749 C CA . ILE A 1 99 ? -7.081 4.573 14.789 1.00 95.06 99 ILE A CA 1
ATOM 750 C C . ILE A 1 99 ? -7.558 4.957 16.195 1.00 95.06 99 ILE A C 1
ATOM 752 O O . ILE A 1 99 ? -8.490 5.751 16.327 1.00 95.06 99 ILE A O 1
ATOM 756 N N . GLU A 1 100 ? -6.922 4.426 17.242 1.00 94.81 100 GLU A N 1
ATOM 757 C CA . GLU A 1 100 ? -7.335 4.689 18.626 1.00 94.81 100 GLU A CA 1
ATOM 758 C C . GLU A 1 100 ? -7.189 6.166 19.001 1.00 94.81 100 GLU A C 1
ATOM 760 O O . GLU A 1 100 ? -8.111 6.756 19.569 1.00 94.81 100 GLU A O 1
ATOM 765 N N . GLU A 1 101 ? -6.073 6.787 18.625 1.00 96.38 101 GLU A N 1
ATOM 766 C CA . GLU A 1 101 ? -5.827 8.212 18.844 1.00 96.38 101 GLU A CA 1
ATOM 767 C C . GLU A 1 101 ? -6.763 9.093 18.009 1.00 96.38 101 GLU A C 1
ATOM 769 O O . GLU A 1 101 ? -7.326 10.056 18.534 1.00 96.38 101 GLU A O 1
ATOM 774 N N . ARG A 1 102 ? -6.986 8.753 16.729 1.00 97.12 102 ARG A N 1
ATOM 775 C CA . ARG A 1 102 ? -7.868 9.510 15.824 1.00 97.12 102 ARG A CA 1
ATOM 776 C C . ARG A 1 102 ? -9.314 9.542 16.318 1.00 97.12 102 ARG A C 1
ATOM 778 O O . ARG A 1 102 ? -9.958 10.587 16.239 1.00 97.12 102 ARG A O 1
ATOM 785 N N . TRP A 1 103 ? -9.838 8.410 16.790 1.00 95.25 103 TRP A N 1
ATOM 786 C CA . TRP A 1 103 ? -11.263 8.257 17.126 1.00 95.25 103 TRP A CA 1
ATOM 787 C C . TRP A 1 103 ? -11.559 8.285 18.630 1.00 95.25 103 TRP A C 1
ATOM 789 O O . TRP A 1 103 ? -12.729 8.256 19.030 1.00 95.25 103 TRP A O 1
ATOM 799 N N . GLY A 1 104 ? -10.517 8.342 19.465 1.00 94.88 104 GLY A N 1
ATOM 800 C CA . GLY A 1 104 ? -10.613 8.389 20.925 1.00 94.88 104 GLY A CA 1
ATOM 801 C C . GLY A 1 104 ? -11.224 7.134 21.556 1.00 94.88 104 GLY A C 1
ATOM 802 O O . GLY A 1 104 ? -11.748 7.208 22.666 1.00 94.88 104 GLY A O 1
ATOM 803 N N . ARG A 1 105 ? -11.229 6.005 20.839 1.00 94.00 105 ARG A N 1
ATOM 804 C CA . ARG A 1 105 ? -11.800 4.720 21.271 1.00 94.00 105 ARG A CA 1
ATOM 805 C C . ARG A 1 105 ? -11.089 3.566 20.583 1.00 94.00 105 ARG A C 1
ATOM 807 O O . ARG A 1 105 ? -10.492 3.764 19.526 1.00 94.00 105 ARG A O 1
ATOM 814 N N . SER A 1 106 ? -11.187 2.360 21.138 1.00 90.88 106 SER A N 1
ATOM 815 C CA . SER A 1 106 ? -10.529 1.214 20.513 1.00 90.88 106 SER A CA 1
ATOM 816 C C . SER A 1 106 ? -11.172 0.881 19.165 1.00 90.88 106 SER A C 1
ATOM 818 O O . SER A 1 106 ? -12.392 0.961 19.017 1.00 90.88 106 SER A O 1
ATOM 820 N N . ALA A 1 107 ? -10.376 0.410 18.199 1.00 88.56 107 ALA A N 1
ATOM 821 C CA . ALA A 1 107 ? -10.872 -0.041 16.894 1.00 88.56 107 ALA A CA 1
ATOM 822 C C . ALA A 1 107 ? -11.994 -1.097 17.011 1.00 88.56 107 ALA A C 1
ATOM 824 O O . ALA A 1 107 ? -12.871 -1.191 16.158 1.00 88.56 107 ALA A O 1
ATOM 825 N N . LYS A 1 108 ? -12.009 -1.878 18.100 1.00 88.06 108 LYS A N 1
ATOM 826 C CA . LYS A 1 108 ? -13.051 -2.882 18.379 1.00 88.06 108 LYS A CA 1
ATOM 827 C C . LYS A 1 108 ? -14.426 -2.273 18.673 1.00 88.06 108 LYS A C 1
ATOM 829 O O . LYS A 1 108 ? -15.434 -2.936 18.438 1.00 88.06 108 LYS A O 1
ATOM 834 N N . GLU A 1 109 ? -14.454 -1.048 19.191 1.00 91.38 109 GLU A N 1
ATOM 835 C CA . GLU A 1 109 ? -15.652 -0.333 19.653 1.00 91.38 109 GLU A CA 1
ATOM 836 C C . GLU A 1 109 ? -16.271 0.555 18.566 1.00 91.38 109 GLU A C 1
ATOM 838 O O . GLU A 1 109 ? -17.346 1.122 18.766 1.00 91.38 109 GLU A O 1
ATOM 843 N N . ILE A 1 110 ? -15.596 0.705 17.425 1.00 92.06 110 ILE A N 1
ATOM 844 C CA . ILE A 1 110 ? -16.094 1.484 16.294 1.00 92.06 110 ILE A CA 1
ATOM 845 C C . ILE A 1 110 ? -17.199 0.673 15.581 1.00 92.06 110 ILE A C 1
ATOM 847 O O . ILE A 1 110 ? -16.966 -0.490 15.228 1.00 92.06 110 ILE A O 1
ATOM 851 N N . PRO A 1 111 ? -18.402 1.246 15.377 1.00 93.44 111 PRO A N 1
ATOM 852 C CA . PRO A 1 111 ? -19.477 0.614 14.607 1.00 93.44 111 PRO A CA 1
ATOM 853 C C . PRO A 1 111 ? -19.068 0.317 13.160 1.00 93.44 111 PRO A C 1
ATOM 855 O O . PRO A 1 111 ? -18.272 1.051 12.585 1.00 93.44 111 PRO A O 1
ATOM 858 N N . ASP A 1 112 ? -19.611 -0.737 12.549 1.00 92.19 112 ASP A N 1
ATOM 859 C CA . ASP A 1 112 ? -19.239 -1.136 11.175 1.00 92.19 112 ASP A CA 1
ATOM 860 C C . ASP A 1 112 ? -19.675 -0.130 10.098 1.00 92.19 112 ASP A C 1
ATOM 862 O O . ASP A 1 112 ? -19.093 -0.091 9.017 1.00 92.19 112 ASP A O 1
ATOM 866 N N . ASP A 1 113 ? -20.681 0.694 10.384 1.00 92.62 113 ASP A N 1
ATOM 867 C CA . ASP A 1 113 ? -21.201 1.740 9.502 1.00 92.62 113 ASP A CA 1
ATOM 868 C C . ASP A 1 113 ? -20.487 3.095 9.664 1.00 92.62 113 ASP A C 1
ATOM 870 O O . ASP A 1 113 ? -20.817 4.061 8.968 1.00 92.62 113 ASP A O 1
ATOM 874 N N . ASP A 1 114 ? -19.492 3.175 10.550 1.00 95.00 114 ASP A N 1
ATOM 875 C CA . ASP A 1 114 ? -18.734 4.396 10.806 1.00 95.00 114 ASP A CA 1
ATOM 876 C C . ASP A 1 114 ? -17.824 4.773 9.618 1.00 95.00 114 ASP A C 1
ATOM 878 O O . ASP A 1 114 ? -17.242 3.929 8.927 1.00 95.00 114 ASP A O 1
ATOM 882 N N . VAL A 1 115 ? -17.652 6.080 9.399 1.00 95.50 115 VAL A N 1
ATOM 883 C CA . VAL A 1 115 ? -16.756 6.632 8.371 1.00 95.50 115 VAL A CA 1
ATOM 884 C C . VAL A 1 115 ? -15.295 6.229 8.593 1.00 95.50 115 VAL A C 1
ATOM 886 O O . VAL A 1 115 ? -14.527 6.181 7.630 1.00 95.50 115 VAL A O 1
ATOM 889 N N . ALA A 1 116 ? -14.922 5.892 9.830 1.00 95.62 116 ALA A N 1
ATOM 890 C CA . ALA A 1 116 ? -13.604 5.391 10.190 1.00 95.62 116 ALA A CA 1
ATOM 891 C C . ALA A 1 116 ? -13.119 4.271 9.263 1.00 95.62 116 ALA A C 1
ATOM 893 O O . ALA A 1 116 ? -11.988 4.330 8.785 1.00 95.62 116 ALA A O 1
ATOM 894 N N . TRP A 1 117 ? -13.981 3.305 8.935 1.00 95.50 117 TRP A N 1
ATOM 895 C CA . TRP A 1 117 ? -13.599 2.164 8.100 1.00 95.50 117 TRP A CA 1
ATOM 896 C C . TRP A 1 117 ? -13.434 2.522 6.627 1.00 95.50 117 TRP A C 1
ATOM 898 O O . TRP A 1 117 ? -12.611 1.920 5.945 1.00 95.50 117 TRP A O 1
ATOM 908 N N . LYS A 1 118 ? -14.158 3.535 6.135 1.00 96.88 118 LYS A N 1
ATOM 909 C CA . LYS A 1 118 ? -13.960 4.066 4.777 1.00 96.88 118 LYS A CA 1
ATOM 910 C C . LYS A 1 118 ? -12.628 4.799 4.656 1.00 96.88 118 LYS A C 1
ATOM 912 O O . LYS A 1 118 ? -11.925 4.630 3.666 1.00 96.88 118 LYS A O 1
ATOM 917 N N . ILE A 1 119 ? -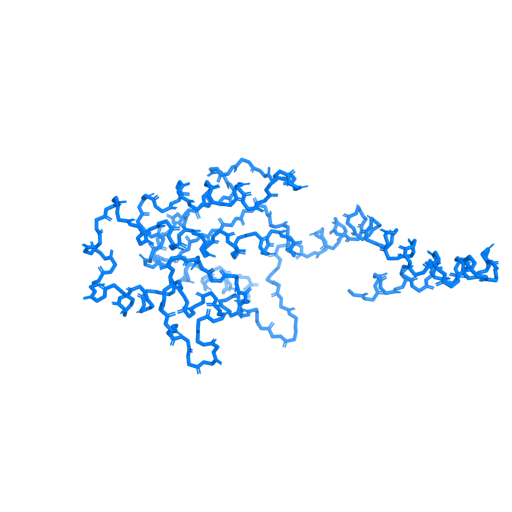12.272 5.582 5.676 1.00 97.62 119 ILE A N 1
ATOM 918 C CA . ILE A 1 119 ? -10.983 6.282 5.744 1.00 97.62 119 ILE A CA 1
ATOM 919 C C . ILE A 1 119 ? -9.834 5.272 5.859 1.00 97.62 119 ILE A C 1
ATOM 921 O O . ILE A 1 119 ? -8.847 5.381 5.138 1.00 97.62 119 ILE A O 1
ATOM 925 N N . GLU A 1 120 ? -9.983 4.262 6.713 1.00 97.06 120 GLU A N 1
ATOM 926 C CA . GLU A 1 120 ? -8.997 3.193 6.875 1.00 97.06 120 GLU A CA 1
ATOM 927 C C . GLU A 1 120 ? -8.790 2.414 5.567 1.00 97.06 120 GLU A C 1
ATOM 929 O O . GLU A 1 120 ? -7.666 2.263 5.086 1.00 97.06 120 GLU A O 1
ATOM 934 N N . ALA A 1 121 ? -9.888 1.991 4.935 1.00 97.44 121 ALA A N 1
ATOM 935 C CA . ALA A 1 121 ? -9.857 1.304 3.652 1.00 97.44 121 ALA A CA 1
ATOM 936 C C . ALA A 1 121 ? -9.193 2.138 2.552 1.00 97.44 121 ALA A C 1
ATOM 938 O O . ALA A 1 121 ? -8.435 1.587 1.759 1.00 97.44 121 ALA A O 1
ATOM 939 N N . PHE A 1 122 ? -9.424 3.453 2.525 1.00 98.38 122 PHE A N 1
ATOM 940 C CA . PHE A 1 122 ? -8.800 4.362 1.565 1.00 98.38 122 PHE A CA 1
ATOM 941 C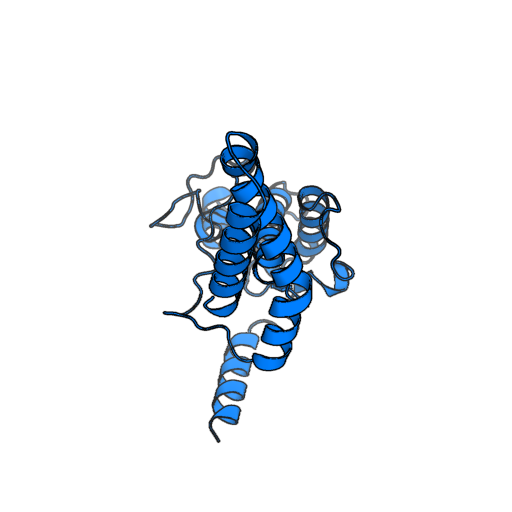 C . PHE A 1 122 ? -7.268 4.367 1.667 1.00 98.38 122 PHE A C 1
ATOM 943 O O . PHE A 1 122 ? -6.583 4.335 0.640 1.00 98.38 122 PHE A O 1
ATOM 950 N N . TYR A 1 123 ? -6.715 4.360 2.883 1.00 98.06 123 TYR A N 1
ATOM 951 C CA . TYR A 1 123 ? -5.264 4.314 3.090 1.00 98.06 123 TYR A CA 1
ATOM 952 C C . TYR A 1 123 ? -4.664 2.948 2.754 1.00 98.06 123 TYR A C 1
ATOM 954 O O . TYR A 1 123 ? -3.649 2.873 2.058 1.00 98.06 123 TYR A O 1
ATOM 962 N N . LEU A 1 124 ? -5.310 1.861 3.183 1.00 97.31 124 LEU A N 1
ATOM 963 C CA . LEU A 1 124 ? -4.870 0.504 2.851 1.00 97.31 124 LEU A CA 1
ATOM 964 C C . LEU A 1 124 ? -4.960 0.227 1.340 1.00 97.31 124 LEU A C 1
ATOM 966 O O . LEU A 1 124 ? -4.088 -0.442 0.782 1.00 97.31 124 LEU A O 1
ATOM 970 N N . ALA A 1 125 ? -5.968 0.784 0.662 1.00 97.94 125 ALA A N 1
ATOM 971 C CA . ALA A 1 125 ? -6.114 0.713 -0.786 1.00 97.94 125 ALA A CA 1
ATOM 972 C C . ALA A 1 125 ? -4.991 1.455 -1.524 1.00 97.94 125 ALA A C 1
ATOM 974 O O . ALA A 1 125 ? -4.440 0.889 -2.467 1.00 97.94 125 ALA A O 1
ATOM 975 N N . GLN A 1 126 ? -4.587 2.653 -1.078 1.00 98.25 126 GLN A N 1
ATOM 976 C CA . GLN A 1 126 ? -3.428 3.351 -1.658 1.00 98.25 126 GLN A CA 1
ATOM 977 C C . GLN A 1 126 ? -2.143 2.532 -1.516 1.00 98.25 126 GLN A C 1
ATOM 979 O O . GLN A 1 126 ? -1.387 2.390 -2.474 1.00 98.25 126 GLN A O 1
ATOM 984 N N . ALA A 1 127 ? -1.923 1.920 -0.351 1.00 97.19 127 ALA A N 1
ATOM 985 C CA . ALA A 1 127 ? -0.765 1.058 -0.155 1.00 97.19 127 ALA A CA 1
ATOM 986 C C . ALA A 1 127 ? -0.780 -0.153 -1.099 1.00 97.19 127 ALA A C 1
ATOM 988 O O . ALA A 1 127 ? 0.218 -0.460 -1.754 1.00 97.19 127 ALA A O 1
ATOM 989 N N . ALA A 1 128 ? -1.932 -0.821 -1.220 1.00 97.06 128 ALA A N 1
ATOM 990 C CA . ALA A 1 128 ? -2.103 -1.919 -2.162 1.00 97.06 128 ALA A CA 1
ATOM 991 C C . ALA A 1 128 ? -1.888 -1.470 -3.617 1.00 97.06 128 ALA A C 1
ATOM 993 O O . ALA A 1 128 ? -1.303 -2.222 -4.403 1.00 97.06 128 ALA A O 1
ATOM 994 N N . LEU A 1 129 ? -2.327 -0.260 -3.978 1.00 97.25 129 LEU A N 1
ATOM 995 C CA . LEU A 1 129 ? -2.117 0.345 -5.292 1.00 97.25 129 LEU A CA 1
ATOM 996 C C . LEU A 1 129 ? -0.624 0.537 -5.563 1.00 97.25 129 LEU A C 1
ATOM 998 O O . LEU A 1 129 ? -0.119 -0.014 -6.541 1.00 97.25 129 LEU A O 1
ATOM 1002 N N . ASP A 1 130 ? 0.099 1.207 -4.669 1.00 95.75 130 ASP A N 1
ATOM 1003 C CA . ASP A 1 130 ? 1.536 1.457 -4.810 1.00 95.75 130 ASP A CA 1
ATOM 1004 C C . ASP A 1 130 ? 2.328 0.154 -4.951 1.00 95.75 130 ASP A C 1
ATOM 1006 O O . ASP A 1 130 ? 3.118 -0.013 -5.888 1.00 95.75 130 ASP A O 1
ATOM 1010 N N . TYR A 1 131 ? 2.073 -0.833 -4.086 1.00 94.25 131 TYR A N 1
ATOM 1011 C CA . TYR A 1 131 ? 2.739 -2.132 -4.197 1.00 94.25 131 TYR A CA 1
ATOM 1012 C C . TYR A 1 131 ? 2.337 -2.885 -5.460 1.00 94.25 131 TYR A C 1
ATOM 1014 O O . TYR A 1 131 ? 3.170 -3.582 -6.041 1.00 94.25 131 TYR A O 1
ATOM 1022 N N . THR A 1 132 ? 1.099 -2.729 -5.930 1.00 94.50 132 THR A N 1
ATOM 1023 C CA . THR A 1 132 ? 0.685 -3.286 -7.217 1.00 94.50 132 THR A CA 1
ATOM 1024 C C . THR A 1 132 ? 1.491 -2.662 -8.347 1.00 94.50 132 THR A C 1
ATOM 1026 O O . THR A 1 132 ? 2.063 -3.398 -9.144 1.00 94.50 132 THR A O 1
ATOM 1029 N N . MET A 1 133 ? 1.605 -1.336 -8.403 1.00 91.38 133 MET A N 1
ATOM 1030 C CA . MET A 1 133 ? 2.333 -0.632 -9.463 1.00 91.38 133 MET A CA 1
ATOM 1031 C C . MET A 1 133 ? 3.828 -0.971 -9.475 1.00 91.38 133 MET A C 1
ATOM 1033 O O . MET A 1 133 ? 4.426 -1.094 -10.545 1.00 91.38 133 MET A O 1
ATOM 1037 N N . ILE A 1 134 ? 4.427 -1.147 -8.294 1.00 86.62 134 ILE A N 1
ATOM 1038 C CA . ILE A 1 134 ? 5.873 -1.340 -8.141 1.00 86.62 134 ILE A CA 1
ATOM 1039 C C . ILE A 1 134 ? 6.264 -2.820 -8.241 1.00 86.62 134 ILE A C 1
ATOM 1041 O O . ILE A 1 134 ? 7.204 -3.167 -8.956 1.00 86.62 134 ILE A O 1
ATOM 1045 N N . LEU A 1 135 ? 5.574 -3.694 -7.503 1.00 85.06 135 LEU A N 1
ATOM 1046 C CA . LEU A 1 135 ? 5.976 -5.091 -7.309 1.00 85.06 135 LEU A CA 1
ATOM 1047 C C . LEU A 1 135 ? 5.204 -6.072 -8.195 1.00 85.06 135 LEU A C 1
ATOM 1049 O O . LEU A 1 135 ? 5.688 -7.184 -8.401 1.00 85.06 135 LEU A O 1
ATOM 1053 N N . ARG A 1 136 ? 4.029 -5.680 -8.715 1.00 86.88 136 ARG A N 1
ATOM 1054 C CA . ARG A 1 136 ? 3.117 -6.545 -9.490 1.00 86.88 136 ARG A CA 1
ATOM 1055 C C . ARG A 1 136 ? 2.924 -7.928 -8.834 1.00 86.88 136 ARG A C 1
ATOM 1057 O O . ARG A 1 136 ? 3.205 -8.944 -9.479 1.00 86.88 136 ARG A O 1
ATOM 1064 N N . PRO A 1 137 ? 2.502 -7.988 -7.553 1.00 88.62 137 PRO A N 1
ATOM 1065 C CA . PRO A 1 137 ? 2.332 -9.255 -6.860 1.00 88.62 137 PRO A CA 1
ATOM 1066 C C . PRO A 1 137 ? 1.189 -10.061 -7.488 1.00 88.62 137 PRO A C 1
ATOM 1068 O O . PRO A 1 137 ? 0.343 -9.527 -8.196 1.00 88.62 137 PRO A O 1
ATOM 1071 N N . GLU A 1 138 ? 1.149 -11.363 -7.217 1.00 89.38 138 GLU A N 1
ATOM 1072 C CA . GLU A 1 138 ? 0.002 -12.207 -7.593 1.00 89.38 138 GLU A CA 1
ATOM 1073 C C . GLU A 1 138 ? -1.137 -12.129 -6.574 1.00 89.38 138 GLU A C 1
ATOM 1075 O O . GLU A 1 138 ? -2.270 -12.485 -6.881 1.00 89.38 138 GLU A O 1
ATOM 1080 N N . LYS A 1 139 ? -0.815 -11.705 -5.348 1.00 91.88 139 LYS A N 1
ATOM 1081 C CA . LYS A 1 139 ? -1.721 -11.639 -4.206 1.00 91.88 139 LYS A CA 1
ATOM 1082 C C . LYS A 1 139 ? -1.146 -10.702 -3.147 1.00 91.88 139 LYS A C 1
ATOM 1084 O O . LYS A 1 139 ? 0.059 -10.726 -2.891 1.00 91.88 139 LYS A O 1
ATOM 1089 N N . ILE A 1 140 ? -2.012 -9.926 -2.514 1.00 93.81 140 ILE A N 1
ATOM 1090 C CA . ILE A 1 140 ? -1.724 -9.066 -1.370 1.00 93.81 140 ILE A CA 1
ATOM 1091 C C . ILE A 1 140 ? -2.478 -9.63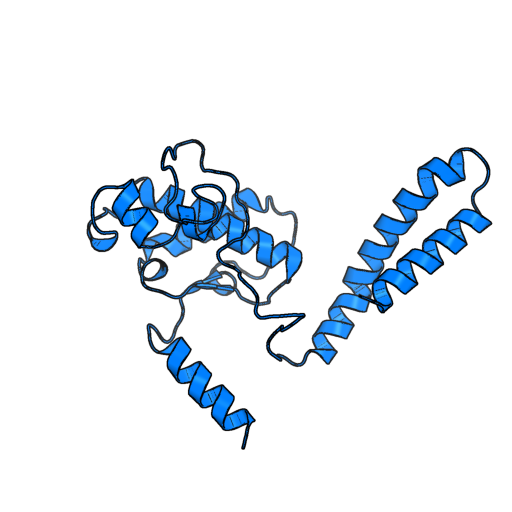5 -0.172 1.00 93.81 140 ILE A C 1
ATOM 1093 O O . ILE A 1 140 ? -3.698 -9.799 -0.203 1.00 93.81 140 ILE A O 1
ATOM 1097 N N . VAL A 1 141 ? -1.734 -9.958 0.882 1.00 91.56 141 VAL A N 1
ATOM 1098 C CA . VAL A 1 141 ? -2.284 -10.525 2.113 1.00 91.56 141 VAL A CA 1
ATOM 1099 C C . VAL A 1 141 ? -2.153 -9.492 3.221 1.00 91.56 141 VAL A C 1
ATOM 1101 O O . VAL A 1 141 ? -1.038 -9.151 3.613 1.00 91.56 141 VAL A O 1
ATOM 1104 N N . PHE A 1 142 ? -3.281 -9.014 3.737 1.00 90.12 142 PHE A N 1
ATOM 1105 C CA . PHE A 1 142 ? -3.308 -8.134 4.901 1.00 90.12 142 PHE A CA 1
ATOM 1106 C C . PHE A 1 142 ? -3.404 -8.966 6.183 1.00 90.12 142 PHE A C 1
ATOM 1108 O O . PHE A 1 142 ? -4.280 -9.820 6.326 1.00 90.12 142 PHE A O 1
ATOM 1115 N N . GLY A 1 143 ? -2.487 -8.714 7.116 1.00 83.31 143 GLY A N 1
ATOM 1116 C CA . GLY A 1 143 ? -2.475 -9.320 8.447 1.00 83.31 143 GLY A CA 1
ATOM 1117 C C . GLY A 1 143 ? -2.450 -8.269 9.554 1.00 83.31 143 GLY A C 1
ATOM 1118 O O . GLY A 1 143 ? -2.381 -7.072 9.286 1.00 83.31 143 GLY A O 1
ATOM 1119 N N . GLY A 1 144 ? -2.474 -8.728 10.805 1.00 78.38 144 GLY A N 1
ATOM 1120 C CA . GLY A 1 144 ? -2.496 -7.865 11.986 1.00 78.38 144 GLY A CA 1
ATOM 1121 C C . GLY A 1 144 ? -3.905 -7.631 12.533 1.00 78.38 144 GLY A C 1
ATOM 1122 O O . GLY A 1 144 ? -4.896 -8.102 11.985 1.00 78.38 144 GLY A O 1
ATOM 1123 N N . GLY A 1 145 ? -3.989 -6.905 13.651 1.00 75.12 145 GLY A N 1
ATOM 1124 C CA . GLY A 1 145 ? -5.235 -6.775 14.411 1.00 75.12 145 GLY A CA 1
ATOM 1125 C C . GLY A 1 145 ? -6.328 -5.939 13.736 1.00 75.12 145 GLY A C 1
ATOM 1126 O O . GLY A 1 145 ? -7.504 -6.221 13.948 1.00 75.12 145 GLY A O 1
ATOM 1127 N N . VAL A 1 146 ? -5.961 -4.936 12.928 1.00 76.38 146 VAL A N 1
ATOM 1128 C CA . VAL A 1 146 ? -6.921 -4.042 12.250 1.00 76.38 146 VAL A CA 1
ATOM 1129 C C . VAL A 1 146 ? -7.629 -4.753 11.085 1.00 76.38 146 VAL A C 1
ATOM 1131 O O . VAL A 1 146 ? -8.861 -4.762 11.072 1.00 76.38 146 VAL A O 1
ATOM 1134 N N . PRO A 1 147 ? -6.922 -5.456 10.174 1.00 74.81 147 PRO A N 1
ATOM 1135 C CA . PRO A 1 147 ? -7.573 -6.187 9.087 1.00 74.81 147 PRO A CA 1
ATOM 1136 C C . PRO A 1 147 ? -8.416 -7.397 9.519 1.00 74.81 147 PRO A C 1
ATOM 1138 O O . PRO A 1 147 ? -8.992 -8.054 8.667 1.00 74.81 147 PRO A O 1
ATOM 1141 N N . HIS A 1 148 ? -8.545 -7.722 10.809 1.00 77.06 148 HIS A N 1
ATOM 1142 C CA . HIS A 1 148 ? -9.468 -8.774 11.257 1.00 77.06 148 HIS A CA 1
ATOM 1143 C C . HIS A 1 148 ? -10.951 -8.361 11.220 1.00 77.06 148 HIS A C 1
ATOM 1145 O O . HIS A 1 148 ? -11.821 -9.214 11.398 1.00 77.06 148 HIS A O 1
ATOM 1151 N N . ARG A 1 149 ? -11.271 -7.078 11.000 1.00 81.12 149 ARG A N 1
ATOM 1152 C CA . ARG A 1 149 ? -12.661 -6.618 10.872 1.00 81.12 149 ARG A CA 1
ATOM 1153 C C . ARG A 1 149 ? -13.210 -6.957 9.480 1.00 81.12 149 ARG A C 1
ATOM 1155 O O . ARG A 1 149 ? -12.751 -6.405 8.485 1.00 81.12 149 ARG A O 1
ATOM 1162 N N . GLU A 1 150 ? -14.214 -7.832 9.406 1.00 82.56 150 GLU A N 1
ATOM 1163 C CA . GLU A 1 150 ? -14.723 -8.386 8.135 1.00 82.56 150 GLU A CA 1
ATOM 1164 C C . GLU A 1 150 ? -15.199 -7.324 7.129 1.00 82.56 150 GLU A C 1
ATOM 1166 O O . GLU A 1 150 ? -14.965 -7.471 5.929 1.00 82.56 150 GLU A O 1
ATOM 1171 N N . ILE A 1 151 ? -15.802 -6.227 7.607 1.00 89.38 151 ILE A N 1
ATOM 1172 C CA . ILE A 1 151 ? -16.307 -5.133 6.758 1.00 89.38 151 ILE A CA 1
ATOM 1173 C C . ILE A 1 151 ? -15.199 -4.423 5.965 1.00 89.38 151 ILE A C 1
ATOM 1175 O O . ILE A 1 151 ? -15.468 -3.799 4.940 1.00 89.38 151 ILE A O 1
ATOM 1179 N N . LEU A 1 152 ? -13.944 -4.522 6.413 1.00 92.69 152 LEU A N 1
ATOM 1180 C CA . LEU A 1 152 ? -12.849 -3.736 5.862 1.00 92.69 152 LEU A CA 1
ATOM 1181 C C . LEU A 1 152 ? -12.431 -4.213 4.465 1.00 92.69 152 LEU A C 1
ATOM 1183 O O . LEU A 1 152 ? -12.121 -3.388 3.614 1.00 92.69 152 LEU A O 1
ATOM 1187 N N . PHE A 1 153 ? -12.457 -5.520 4.183 1.00 94.62 153 PHE A N 1
ATOM 1188 C CA . PHE A 1 153 ? -12.007 -6.040 2.884 1.00 94.62 153 PHE A CA 1
ATOM 1189 C C . PHE A 1 153 ? -12.865 -5.591 1.701 1.00 94.62 153 PHE A C 1
ATOM 1191 O O . PHE A 1 153 ? -12.280 -5.130 0.719 1.00 94.62 153 PHE A O 1
ATOM 1198 N N . PRO A 1 154 ? -14.210 -5.660 1.765 1.00 96.38 154 PRO A N 1
ATOM 1199 C CA . PRO A 1 154 ? -15.056 -5.072 0.731 1.00 96.38 154 PRO A CA 1
ATOM 1200 C C . PRO A 1 154 ? -14.733 -3.594 0.476 1.00 96.38 154 PRO A C 1
ATOM 1202 O O . PRO A 1 154 ? -14.573 -3.202 -0.677 1.00 96.38 154 PRO A O 1
ATOM 1205 N N . LEU A 1 155 ? -14.537 -2.801 1.537 1.00 97.75 155 LEU A N 1
ATOM 1206 C CA . LEU A 1 155 ? -14.214 -1.375 1.428 1.00 97.75 155 LEU A CA 1
ATOM 1207 C C . LEU A 1 155 ? -12.828 -1.130 0.811 1.00 97.75 155 LEU A C 1
ATOM 1209 O O . LEU A 1 155 ? -12.675 -0.233 -0.017 1.00 97.75 155 LEU A O 1
ATOM 1213 N N . ILE A 1 156 ? -11.814 -1.927 1.181 1.00 97.81 156 ILE A N 1
ATOM 1214 C CA . ILE A 1 156 ? -10.470 -1.835 0.586 1.00 97.81 156 ILE A CA 1
ATOM 1215 C C . ILE A 1 156 ? -10.553 -2.134 -0.909 1.00 97.81 156 ILE A C 1
ATOM 1217 O O . ILE A 1 156 ? -9.973 -1.405 -1.705 1.00 97.81 156 ILE A O 1
ATOM 1221 N N . ARG A 1 157 ? -11.262 -3.201 -1.296 1.00 98.06 157 ARG A N 1
ATOM 1222 C CA . ARG A 1 157 ? -11.401 -3.608 -2.701 1.00 98.06 157 ARG A CA 1
ATOM 1223 C C . ARG A 1 157 ? -12.134 -2.546 -3.515 1.00 98.06 157 ARG A C 1
ATOM 1225 O O . ARG A 1 157 ? -11.659 -2.203 -4.592 1.00 98.06 157 ARG A O 1
ATOM 1232 N N . GLU A 1 158 ? -13.227 -1.999 -2.985 1.00 98.19 158 GLU A N 1
ATOM 1233 C CA . GLU A 1 158 ? -13.974 -0.898 -3.605 1.00 98.19 158 GLU A CA 1
ATOM 1234 C C . GLU A 1 158 ? -13.073 0.324 -3.822 1.00 98.19 158 GLU A C 1
ATOM 1236 O O . GLU A 1 158 ? -12.919 0.789 -4.952 1.00 98.19 158 GLU A O 1
ATOM 1241 N N . SER A 1 159 ? -12.395 0.783 -2.765 1.00 98.31 159 SER A N 1
ATOM 1242 C CA . SER A 1 159 ? -11.508 1.945 -2.851 1.00 98.31 159 SER A CA 1
ATOM 1243 C C . SER A 1 159 ? -10.300 1.692 -3.758 1.00 98.31 159 SER A C 1
ATOM 1245 O O . SER A 1 159 ? -9.888 2.578 -4.501 1.00 98.31 159 SER A O 1
ATOM 1247 N N . PHE A 1 160 ? -9.746 0.478 -3.757 1.00 98.44 160 PHE A N 1
ATOM 1248 C CA . PHE A 1 160 ? -8.659 0.094 -4.654 1.00 98.44 160 PHE A CA 1
ATOM 1249 C C . PHE A 1 160 ? -9.096 0.149 -6.120 1.00 98.44 160 PHE A C 1
ATOM 1251 O O . PHE A 1 160 ? -8.358 0.686 -6.943 1.00 98.44 160 PHE A O 1
ATOM 1258 N N . ALA A 1 161 ? -10.280 -0.375 -6.456 1.00 98.06 161 ALA A N 1
ATOM 1259 C CA . ALA A 1 161 ? -10.795 -0.348 -7.826 1.00 98.06 161 ALA A CA 1
ATOM 1260 C C . ALA A 1 161 ? -11.018 1.094 -8.313 1.00 98.06 161 ALA A C 1
ATOM 1262 O O . ALA A 1 161 ? -10.587 1.445 -9.412 1.00 98.06 161 ALA A O 1
ATOM 1263 N N . GLU A 1 162 ? -11.616 1.942 -7.469 1.00 97.88 162 GLU A N 1
ATOM 1264 C CA . GLU A 1 162 ? -11.828 3.363 -7.766 1.00 97.88 162 GLU A CA 1
ATOM 1265 C C . GLU A 1 162 ? -10.496 4.080 -8.044 1.00 97.88 162 GLU A C 1
ATOM 1267 O O . GLU A 1 162 ? -10.320 4.709 -9.092 1.00 97.88 162 GLU A O 1
ATOM 1272 N N . GLN A 1 163 ? -9.520 3.917 -7.148 1.00 97.56 163 GLN A N 1
ATOM 1273 C CA . GLN A 1 163 ? -8.210 4.560 -7.264 1.00 97.56 163 GLN A CA 1
ATOM 1274 C C . GLN A 1 163 ? -7.356 4.000 -8.415 1.00 97.56 1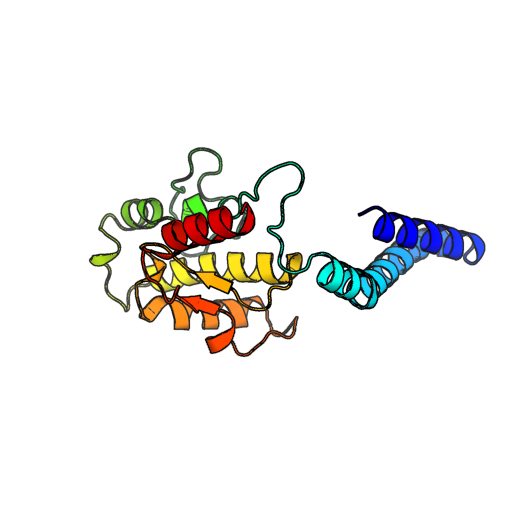63 GLN A C 1
ATOM 1276 O O . GLN A 1 163 ? -6.583 4.740 -9.020 1.00 97.56 163 GLN A O 1
ATOM 1281 N N . MET A 1 164 ? -7.501 2.712 -8.749 1.00 96.50 164 MET A N 1
ATOM 1282 C CA . MET A 1 164 ? -6.837 2.077 -9.895 1.00 96.50 164 MET A CA 1
A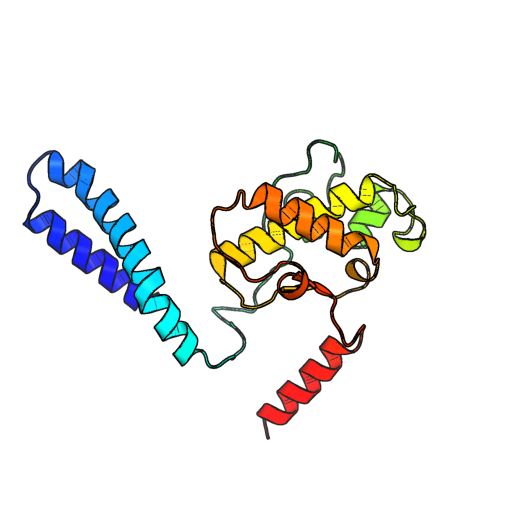TOM 1283 C C . MET A 1 164 ? -7.401 2.575 -11.228 1.00 96.50 164 MET A C 1
ATOM 1285 O O . MET A 1 164 ? -6.670 2.586 -12.221 1.00 96.50 164 MET A O 1
ATOM 1289 N N . SER A 1 165 ? -8.677 2.985 -11.257 1.00 95.69 165 SER A N 1
ATOM 1290 C CA . SER A 1 165 ? -9.352 3.522 -12.447 1.00 95.69 165 SER A CA 1
ATOM 1291 C C . SER A 1 165 ? -9.146 2.647 -13.693 1.00 95.69 165 SER A C 1
ATOM 1293 O O . SER A 1 165 ? -8.844 3.147 -14.777 1.00 95.69 165 SER A O 1
ATOM 1295 N N . ASP A 1 166 ? -9.235 1.324 -13.514 1.00 91.62 166 ASP A N 1
ATOM 1296 C CA . ASP A 1 166 ? -9.030 0.300 -14.550 1.00 91.62 166 ASP A CA 1
ATOM 1297 C C . ASP A 1 166 ? -7.706 0.416 -15.340 1.00 91.62 166 ASP A C 1
ATOM 1299 O O . ASP A 1 166 ? -7.582 -0.090 -16.458 1.00 91.62 166 ASP A O 1
ATOM 1303 N N . TYR A 1 167 ? -6.682 1.059 -14.766 1.00 92.19 167 TYR A N 1
ATOM 1304 C CA . TYR A 1 167 ? -5.422 1.327 -15.464 1.00 92.19 167 TYR A CA 1
ATOM 1305 C C . TYR A 1 167 ? -4.596 0.060 -15.731 1.00 92.19 167 TYR A C 1
ATOM 1307 O O . TYR A 1 167 ? -4.032 -0.104 -16.816 1.00 92.19 167 TYR A O 1
ATOM 1315 N N . LEU A 1 168 ? -4.510 -0.850 -14.755 1.00 91.12 168 LEU A N 1
ATOM 1316 C CA . LEU A 1 168 ? -3.792 -2.118 -14.891 1.00 91.12 168 LEU A CA 1
ATOM 1317 C C . LEU A 1 168 ? -4.693 -3.299 -14.563 1.00 91.12 168 LEU A C 1
ATOM 1319 O O . LEU A 1 168 ? -5.342 -3.333 -13.522 1.00 91.12 168 LEU A O 1
ATOM 1323 N N . ALA A 1 169 ? -4.610 -4.334 -15.397 1.00 91.88 169 ALA A N 1
ATOM 1324 C CA . ALA A 1 169 ? -5.233 -5.613 -15.100 1.00 91.88 169 ALA A CA 1
ATOM 1325 C C . ALA A 1 169 ? -4.613 -6.238 -13.838 1.00 91.88 169 ALA A C 1
ATOM 1327 O O . ALA A 1 169 ? -3.385 -6.323 -13.700 1.00 91.88 169 ALA A O 1
ATOM 1328 N N . VAL A 1 170 ? -5.470 -6.710 -12.944 1.00 95.00 170 VAL A N 1
ATOM 1329 C CA . VAL A 1 170 ? -5.138 -7.500 -11.755 1.00 95.00 170 VAL A CA 1
ATOM 1330 C C . VAL A 1 170 ? -6.041 -8.738 -11.727 1.00 95.00 170 VAL A C 1
ATOM 1332 O O . VAL A 1 170 ? -7.024 -8.779 -12.473 1.00 95.00 170 VAL A O 1
ATOM 1335 N N . PRO A 1 171 ? -5.713 -9.772 -10.933 1.00 95.06 171 PRO A N 1
ATOM 1336 C CA . PRO A 1 171 ? -6.650 -10.856 -10.662 1.00 95.06 171 PRO A CA 1
ATOM 1337 C C . PRO A 1 171 ? -7.951 -10.335 -10.039 1.00 95.06 171 PRO A C 1
ATOM 1339 O O . PRO A 1 171 ? -8.038 -9.175 -9.633 1.00 95.06 171 PRO A O 1
ATOM 1342 N N . ASP A 1 172 ? -8.943 -11.215 -9.934 1.00 96.81 172 ASP A N 1
ATOM 1343 C CA . ASP A 1 172 ? -10.179 -10.915 -9.215 1.00 96.81 172 ASP A CA 1
ATOM 1344 C C . ASP A 1 172 ? -9.884 -10.382 -7.801 1.00 96.81 172 ASP A C 1
ATOM 1346 O O . ASP A 1 172 ? -9.024 -10.920 -7.100 1.00 96.81 172 ASP A O 1
ATOM 1350 N N . LEU A 1 173 ? -10.557 -9.303 -7.385 1.00 96.81 173 LEU A N 1
ATOM 1351 C CA . LEU A 1 173 ? -10.212 -8.598 -6.147 1.00 96.81 173 LEU A CA 1
ATOM 1352 C C . LEU A 1 173 ? -10.470 -9.433 -4.885 1.00 96.81 173 LEU A C 1
ATOM 1354 O O . LEU A 1 173 ? -9.771 -9.228 -3.885 1.00 96.81 173 LEU A O 1
ATOM 1358 N N . ASP A 1 174 ? -11.404 -10.388 -4.930 1.00 95.38 174 ASP A N 1
ATOM 1359 C CA . ASP A 1 174 ? -11.662 -11.310 -3.823 1.00 95.38 174 ASP A CA 1
ATOM 1360 C C . ASP A 1 174 ? -10.541 -12.343 -3.660 1.00 95.38 174 ASP A C 1
ATOM 1362 O O . ASP A 1 174 ? -10.309 -12.833 -2.553 1.00 95.38 174 ASP A O 1
ATOM 1366 N N . GLU A 1 175 ? -9.793 -12.624 -4.729 1.00 95.25 175 GLU A N 1
ATOM 1367 C CA . GLU A 1 175 ? -8.607 -13.483 -4.707 1.00 95.25 175 GLU A CA 1
ATOM 1368 C C . GLU A 1 175 ? -7.297 -12.694 -4.583 1.00 95.25 175 GLU A C 1
ATOM 1370 O O . GLU A 1 175 ? -6.290 -13.233 -4.114 1.00 95.25 175 GLU A O 1
ATOM 1375 N N . TYR A 1 176 ? -7.294 -11.428 -4.996 1.00 96.38 176 TYR A N 1
ATOM 1376 C CA . TYR A 1 176 ? -6.104 -10.590 -5.062 1.00 96.38 176 TYR A CA 1
ATOM 1377 C C . TYR A 1 176 ? -5.799 -9.899 -3.735 1.00 96.38 176 TYR A C 1
ATOM 1379 O O . TYR A 1 176 ? -4.652 -9.928 -3.298 1.00 96.38 176 TYR A O 1
ATOM 1387 N N . ILE A 1 177 ? -6.802 -9.303 -3.081 1.00 96.31 177 ILE A N 1
ATOM 1388 C CA . ILE A 1 177 ? -6.652 -8.595 -1.803 1.00 96.31 177 ILE A CA 1
ATOM 1389 C C . ILE A 1 177 ? -7.383 -9.399 -0.734 1.00 96.31 177 ILE A C 1
ATOM 1391 O O . ILE A 1 177 ? -8.614 -9.405 -0.685 1.00 96.31 177 ILE A O 1
ATOM 1395 N N . VAL A 1 178 ? -6.633 -10.099 0.118 1.00 92.88 178 VAL A N 1
ATOM 1396 C CA . VAL A 1 178 ? -7.199 -11.105 1.029 1.00 92.88 178 VAL A CA 1
ATOM 1397 C C . VAL A 1 178 ? -6.720 -10.949 2.472 1.00 92.88 178 VAL A C 1
ATOM 1399 O O . VAL A 1 178 ? -5.603 -10.472 2.703 1.00 92.88 178 VAL A O 1
ATOM 1402 N N . PRO A 1 179 ? -7.524 -11.383 3.459 1.00 90.56 179 PRO A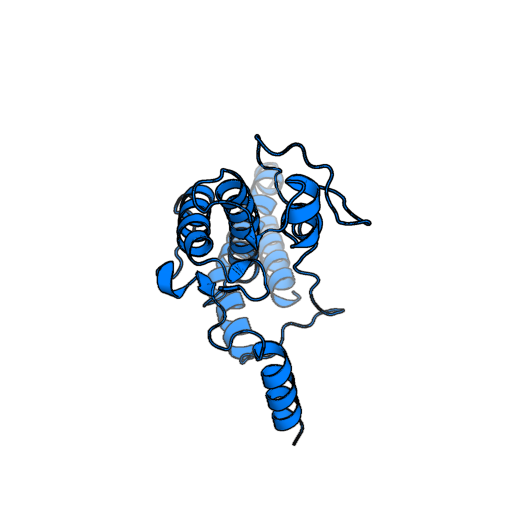 N 1
ATOM 1403 C CA . PRO A 1 179 ? -7.050 -11.537 4.826 1.00 90.56 179 PRO A CA 1
ATOM 1404 C C . PRO A 1 179 ? -6.021 -12.654 4.938 1.00 90.56 179 PRO A C 1
ATOM 1406 O O . PRO A 1 179 ? -6.016 -13.626 4.177 1.00 90.56 179 PRO A O 1
ATOM 1409 N N . VAL A 1 180 ? -5.169 -12.547 5.953 1.00 86.62 180 VAL A N 1
ATOM 1410 C CA . VAL A 1 180 ? -4.311 -13.649 6.375 1.00 86.62 180 VAL A CA 1
ATOM 1411 C C . VAL A 1 180 ? -5.163 -14.839 6.832 1.00 86.62 180 VAL A C 1
ATOM 1413 O O . VAL A 1 180 ? -5.946 -14.750 7.771 1.00 86.62 180 VAL A O 1
ATOM 1416 N N . ALA A 1 181 ? -4.999 -15.989 6.176 1.00 76.94 181 ALA A N 1
ATOM 1417 C CA . ALA A 1 181 ? -5.789 -17.187 6.481 1.00 76.94 181 ALA A CA 1
ATOM 1418 C C . ALA A 1 181 ? -5.374 -17.880 7.795 1.00 76.94 181 ALA A C 1
ATOM 1420 O O . ALA A 1 181 ? -6.180 -18.555 8.427 1.00 76.94 181 ALA A O 1
ATOM 1421 N N . ASN A 1 182 ? -4.116 -17.713 8.219 1.00 65.81 182 ASN A N 1
ATOM 1422 C CA . ASN A 1 182 ? -3.543 -18.401 9.386 1.00 65.81 182 ASN A CA 1
ATOM 1423 C C . ASN A 1 182 ? -3.652 -17.591 10.694 1.00 65.81 182 ASN A C 1
ATOM 1425 O O . ASN A 1 182 ? -2.985 -17.932 11.677 1.00 65.81 182 ASN A O 1
ATOM 1429 N N . GLY A 1 183 ? -4.448 -16.515 10.695 1.00 68.25 183 GLY A N 1
ATOM 1430 C CA . GLY A 1 183 ? -4.576 -15.586 11.820 1.00 68.25 183 GLY A CA 1
ATOM 1431 C C . GLY A 1 183 ? -3.217 -15.085 12.321 1.00 68.25 183 GLY A C 1
ATOM 1432 O O . GLY A 1 183 ? -2.288 -14.863 11.540 1.00 68.25 183 GLY A O 1
ATOM 1433 N N . ASP A 1 184 ? -3.074 -14.997 13.643 1.00 70.00 184 ASP A N 1
ATOM 1434 C CA . ASP A 1 184 ? -1.878 -14.467 14.314 1.00 70.00 184 ASP A CA 1
ATOM 1435 C C . ASP A 1 184 ? -0.619 -15.349 14.174 1.00 70.00 184 ASP A C 1
ATOM 1437 O O . ASP A 1 184 ? 0.486 -14.936 14.526 1.00 70.00 184 ASP A O 1
ATOM 1441 N N . ASN A 1 185 ? -0.740 -16.566 13.630 1.00 74.94 185 ASN A N 1
ATOM 1442 C CA . ASN A 1 185 ? 0.376 -17.514 13.550 1.00 74.94 185 ASN A CA 1
ATOM 1443 C C . ASN A 1 185 ? 1.245 -17.351 12.297 1.00 74.94 185 ASN A C 1
ATOM 1445 O O . ASN A 1 185 ? 2.264 -18.035 12.175 1.00 74.94 185 ASN A O 1
ATOM 1449 N N . ALA A 1 186 ? 0.876 -16.477 11.356 1.00 77.31 186 ALA A N 1
ATOM 1450 C CA . ALA A 1 186 ? 1.585 -16.343 10.083 1.00 77.31 186 ALA A CA 1
ATOM 1451 C C . ALA A 1 186 ? 3.082 -16.024 10.262 1.00 77.31 186 ALA A C 1
ATOM 1453 O O . ALA A 1 186 ? 3.916 -16.628 9.587 1.00 77.31 186 ALA A O 1
ATOM 1454 N N . GLY A 1 187 ? 3.429 -15.152 11.217 1.00 73.31 187 GLY A N 1
ATOM 1455 C CA . GLY A 1 187 ? 4.824 -14.817 11.523 1.00 73.31 187 GLY A CA 1
ATOM 1456 C C . GLY A 1 187 ? 5.614 -16.004 12.081 1.00 73.31 187 GLY A C 1
ATOM 1457 O O . GLY A 1 187 ? 6.694 -16.323 11.588 1.00 73.31 187 GLY A O 1
ATOM 1458 N N . ILE A 1 188 ? 5.045 -16.717 13.059 1.00 79.75 188 ILE A N 1
ATOM 1459 C CA . ILE A 1 188 ? 5.680 -17.890 13.685 1.00 79.75 188 ILE A CA 1
ATOM 1460 C C . ILE A 1 188 ? 5.874 -19.017 12.662 1.00 79.75 188 ILE A C 1
ATOM 1462 O O . ILE A 1 188 ? 6.950 -19.611 12.582 1.00 79.75 188 ILE A O 1
ATOM 1466 N N . LEU A 1 189 ? 4.856 -19.289 11.842 1.00 80.88 189 LEU A N 1
ATOM 1467 C CA . LEU A 1 189 ? 4.949 -20.261 10.753 1.00 80.88 189 LEU A CA 1
ATOM 1468 C C . LEU A 1 189 ? 6.035 -19.861 9.750 1.00 80.88 189 LEU A C 1
ATOM 1470 O O . LEU A 1 189 ? 6.824 -20.712 9.345 1.00 80.88 189 LEU A O 1
ATOM 1474 N N . GLY A 1 190 ? 6.122 -18.573 9.402 1.00 79.38 190 GLY A N 1
ATOM 1475 C CA . GLY A 1 190 ? 7.184 -18.028 8.557 1.00 79.38 190 GLY A CA 1
ATOM 1476 C C . GLY A 1 190 ? 8.584 -18.335 9.096 1.00 79.38 190 GLY A C 1
ATOM 1477 O O . GLY A 1 190 ? 9.435 -18.804 8.340 1.00 79.38 190 GLY A O 1
ATOM 1478 N N . CYS A 1 191 ? 8.806 -18.179 10.405 1.00 81.12 191 CYS A N 1
ATOM 1479 C CA . CYS A 1 191 ? 10.071 -18.540 11.051 1.00 81.12 191 CYS A CA 1
ATOM 1480 C C . CYS A 1 191 ? 10.396 -20.037 10.919 1.00 81.12 191 CYS A C 1
ATOM 1482 O O . CYS A 1 191 ? 11.529 -20.387 10.590 1.00 81.12 191 CYS A O 1
ATOM 1484 N N . PHE A 1 192 ? 9.418 -20.928 11.127 1.00 85.88 192 PHE A N 1
ATOM 1485 C CA . PHE A 1 192 ? 9.623 -22.371 10.946 1.00 85.88 192 PHE A CA 1
ATOM 1486 C C . PHE A 1 192 ? 9.917 -22.745 9.487 1.00 85.88 192 PHE A C 1
ATOM 1488 O O . PHE A 1 192 ? 10.786 -23.583 9.236 1.00 85.88 192 PHE A O 1
ATOM 1495 N N . TYR A 1 193 ? 9.240 -22.115 8.520 1.00 84.00 193 TYR A N 1
ATOM 1496 C CA . TYR A 1 193 ? 9.540 -22.305 7.100 1.00 84.00 193 TYR A CA 1
ATOM 1497 C C . TYR A 1 193 ? 10.953 -21.833 6.756 1.00 84.00 193 TYR A C 1
ATOM 1499 O O . TYR A 1 193 ? 11.681 -22.565 6.088 1.00 84.00 193 TYR A O 1
ATOM 1507 N N . LEU A 1 194 ? 11.372 -20.669 7.261 1.00 80.62 194 LEU A N 1
ATOM 1508 C CA . LEU A 1 194 ? 12.732 -20.172 7.064 1.00 80.62 194 LEU A CA 1
ATOM 1509 C C . LEU A 1 194 ? 13.764 -21.133 7.670 1.00 80.62 194 LEU A C 1
ATOM 1511 O O . LEU A 1 194 ? 14.711 -21.514 6.987 1.00 80.62 194 LEU A O 1
ATOM 1515 N N . ALA A 1 195 ? 13.544 -21.605 8.900 1.00 82.44 195 ALA A N 1
ATOM 1516 C CA . ALA A 1 195 ? 14.413 -22.594 9.537 1.00 82.44 195 ALA A CA 1
ATOM 1517 C C . ALA A 1 195 ? 14.525 -23.886 8.709 1.00 82.44 195 ALA A C 1
ATOM 1519 O O . ALA A 1 195 ? 15.624 -24.400 8.524 1.00 82.44 195 ALA A O 1
ATOM 1520 N N . LYS A 1 196 ? 13.413 -24.374 8.141 1.00 83.44 196 LYS A N 1
ATOM 1521 C CA . LYS A 1 196 ? 13.410 -25.542 7.248 1.00 83.44 196 LYS A CA 1
ATOM 1522 C C . LYS A 1 196 ? 14.230 -25.318 5.974 1.00 83.44 196 LYS A C 1
ATOM 1524 O O . LYS A 1 196 ? 14.824 -26.268 5.491 1.00 83.44 196 LYS A O 1
ATOM 1529 N N . THR A 1 197 ? 14.271 -24.100 5.429 1.00 75.44 197 THR A N 1
ATOM 1530 C CA . THR A 1 197 ? 15.095 -23.793 4.241 1.00 75.44 197 THR A CA 1
ATOM 1531 C C . THR A 1 197 ? 16.598 -23.702 4.525 1.00 75.44 197 THR A C 1
ATOM 1533 O O . THR A 1 197 ? 17.382 -23.631 3.581 1.00 75.44 197 THR A O 1
ATOM 1536 N N . LEU A 1 198 ? 16.999 -23.690 5.801 1.00 73.31 198 LEU A N 1
ATOM 1537 C CA . LEU A 1 198 ? 18.399 -23.672 6.238 1.00 73.31 198 LEU A CA 1
ATOM 1538 C C . LEU A 1 198 ? 18.953 -25.073 6.567 1.00 73.31 198 LEU A C 1
ATOM 1540 O O . LEU A 1 198 ? 20.144 -25.182 6.861 1.00 73.31 198 LEU A O 1
ATOM 1544 N N . LEU A 1 199 ? 18.106 -26.109 6.542 1.00 60.06 199 LEU A N 1
ATOM 1545 C CA . LEU A 1 199 ? 18.455 -27.525 6.731 1.00 60.06 199 LEU A CA 1
ATOM 1546 C C . LEU A 1 199 ? 18.576 -28.236 5.379 1.00 60.06 199 LEU A C 1
ATOM 1548 O O . LEU A 1 199 ? 19.464 -29.109 5.272 1.00 60.06 199 LEU A O 1
#

pLDDT: mean 87.74, std 9.95, range [58.72, 98.44]

Sequence (199 aa):
MIGVAFILANLEKFFHKHLKGAIDFTFTPMLSIILTGFITFIVVGPVLRIVSGGKLVAGYGHPEAGHIFLQKHPLDKYEGHCPFHGDNCLEGLAAGPAIEERWGRSAKEIPDDDVAWKIEAFYLAQAALDYTMILRPEKIVFGGGVPHREILFPLIRESFAEQMSDYLAVPDLDEYIVPVANGDNAGILGCFYLAKTLL

Organism: NCBI:txid586220

Secondary structure (DSSP, 8-state):
-HHHHHHHHHHHHHHHHH--THHHHHHHHHHHHHHHHHHIIIIIHHHHHHHHTT----SSS---GGG-B-PPPTT-----SBTTTBTTBHHHHHSHHHHHHHHTS-GGGS-TTSHHHHHHHHHHHHHHHHHHHHH--S-EEE-SSGGG-TTHHHHHHHHHHHHHTT-S--S-HHHHEEE-TTGGGHHHHHHHHHHHHT-